Protein AF-A0A7S2D7L6-F1 (afdb_monomer)

Structure (mmCIF, N/CA/C/O backbone):
data_AF-A0A7S2D7L6-F1
#
_entry.id   AF-A0A7S2D7L6-F1
#
loop_
_atom_site.group_PDB
_atom_site.id
_atom_site.type_symbol
_atom_site.label_atom_id
_atom_site.label_alt_id
_atom_site.label_comp_id
_atom_site.label_asym_id
_atom_site.label_entity_id
_atom_site.label_seq_id
_atom_site.pdbx_PDB_ins_code
_atom_site.Cartn_x
_atom_site.Cartn_y
_atom_site.Cartn_z
_atom_site.occupancy
_atom_site.B_iso_or_equiv
_atom_site.auth_seq_id
_atom_site.auth_comp_id
_atom_site.auth_asym_id
_atom_site.auth_atom_id
_atom_site.pdbx_PDB_model_num
ATOM 1 N N . GLY A 1 1 ? -12.351 -27.440 -11.356 1.00 53.41 1 GLY A N 1
ATOM 2 C CA . GLY A 1 1 ? -12.202 -26.495 -10.236 1.00 53.41 1 GLY A CA 1
ATOM 3 C C . GLY A 1 1 ? -12.318 -25.099 -10.792 1.00 53.41 1 GLY A C 1
ATOM 4 O O . GLY A 1 1 ? -12.077 -24.933 -11.981 1.00 53.41 1 GLY A O 1
ATOM 5 N N . TYR A 1 2 ? -12.726 -24.126 -9.986 1.00 51.78 2 TYR A N 1
ATOM 6 C CA . TYR A 1 2 ? -12.509 -22.731 -10.366 1.00 51.78 2 TYR A CA 1
ATOM 7 C C . TYR A 1 2 ? -10.999 -22.468 -10.297 1.00 51.78 2 TYR A C 1
ATOM 9 O O . TYR A 1 2 ? -10.379 -22.980 -9.360 1.00 51.78 2 TYR A O 1
ATOM 17 N N . PRO A 1 3 ? -10.401 -21.764 -11.272 1.00 60.94 3 PRO A N 1
ATOM 18 C CA . PRO A 1 3 ? -9.004 -21.365 -11.160 1.00 60.94 3 PRO A CA 1
ATOM 19 C C . PRO A 1 3 ? -8.840 -20.566 -9.865 1.00 60.94 3 PRO A C 1
ATOM 21 O O . PRO A 1 3 ? -9.670 -19.701 -9.567 1.00 60.94 3 PRO A O 1
ATOM 24 N N . MET A 1 4 ? -7.833 -20.901 -9.056 1.00 80.56 4 MET A N 1
ATOM 25 C CA . MET A 1 4 ? -7.522 -20.070 -7.901 1.00 80.56 4 MET A CA 1
ATOM 26 C C . MET A 1 4 ? -6.787 -18.827 -8.391 1.00 80.56 4 MET A C 1
ATOM 28 O O . MET A 1 4 ? -6.009 -18.880 -9.342 1.00 80.56 4 MET A O 1
ATOM 32 N N . VAL A 1 5 ? -7.075 -17.691 -7.761 1.00 84.69 5 VAL A N 1
ATOM 33 C CA . VAL A 1 5 ? -6.324 -16.461 -7.997 1.00 84.69 5 VAL A CA 1
ATOM 34 C C . VAL A 1 5 ? -5.182 -16.428 -6.993 1.00 84.69 5 VAL A C 1
ATOM 36 O O . VAL A 1 5 ? -5.413 -16.372 -5.784 1.00 84.69 5 VAL A O 1
ATOM 39 N N . LEU A 1 6 ? -3.959 -16.459 -7.501 1.00 88.69 6 LEU A N 1
ATOM 40 C CA . LEU A 1 6 ? -2.760 -16.127 -6.762 1.00 88.69 6 LEU A CA 1
ATOM 41 C C . LEU A 1 6 ? -2.613 -14.605 -6.735 1.00 88.69 6 LEU A C 1
ATOM 43 O O . LEU A 1 6 ? -2.501 -13.958 -7.776 1.00 88.69 6 LEU A O 1
ATOM 47 N N . LEU A 1 7 ? -2.615 -14.044 -5.532 1.00 91.00 7 LEU A N 1
ATOM 48 C CA . LEU A 1 7 ? -2.460 -12.616 -5.298 1.00 91.00 7 LEU A CA 1
ATOM 49 C C . LEU A 1 7 ? -1.112 -12.348 -4.632 1.00 91.00 7 LEU A C 1
ATOM 51 O O . LEU A 1 7 ? -0.832 -12.946 -3.600 1.00 91.00 7 LEU A O 1
ATOM 55 N N . ASP A 1 8 ? -0.336 -11.402 -5.148 1.00 93.00 8 ASP A N 1
ATOM 56 C CA . ASP A 1 8 ? 0.664 -10.690 -4.347 1.00 93.00 8 ASP A CA 1
ATOM 57 C C . ASP A 1 8 ? 0.200 -9.247 -4.137 1.00 93.00 8 ASP A C 1
ATOM 59 O O . ASP A 1 8 ? 0.175 -8.440 -5.059 1.00 93.00 8 ASP A O 1
ATOM 63 N N . ALA A 1 9 ? -0.233 -8.927 -2.923 1.00 92.94 9 ALA A N 1
ATOM 64 C CA . ALA A 1 9 ? -0.798 -7.636 -2.559 1.00 92.94 9 ALA A CA 1
ATOM 65 C C . ALA A 1 9 ? 0.268 -6.579 -2.235 1.00 92.94 9 ALA A C 1
ATOM 67 O O . ALA A 1 9 ? -0.094 -5.440 -1.923 1.00 92.94 9 ALA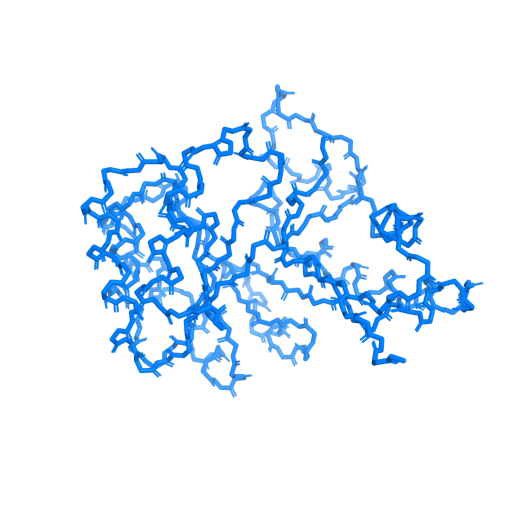 A O 1
ATOM 68 N N . HIS A 1 10 ? 1.553 -6.943 -2.242 1.00 93.44 10 HIS A N 1
ATOM 69 C CA . HIS A 1 10 ? 2.633 -6.020 -1.924 1.00 93.44 10 HIS A CA 1
ATOM 70 C C . HIS A 1 10 ? 3.964 -6.550 -2.451 1.00 93.44 10 HIS A C 1
ATOM 72 O O . HIS A 1 10 ? 4.585 -7.404 -1.824 1.00 93.44 10 HIS A O 1
ATOM 78 N N . PHE A 1 11 ? 4.455 -5.954 -3.533 1.00 92.81 11 PHE A N 1
ATOM 79 C CA . PHE A 1 11 ? 5.845 -6.085 -3.972 1.00 92.81 11 PHE A CA 1
ATOM 80 C C . PHE A 1 11 ? 6.358 -4.757 -4.542 1.00 92.81 11 PHE A C 1
ATOM 82 O O . PHE A 1 11 ? 5.589 -3.812 -4.741 1.00 92.81 11 PHE A O 1
ATOM 89 N N . HIS A 1 12 ? 7.661 -4.686 -4.799 1.00 92.81 12 HIS A N 1
ATOM 90 C CA . HIS A 1 12 ? 8.312 -3.537 -5.412 1.00 92.81 12 HIS A CA 1
ATOM 91 C C . HIS A 1 12 ? 9.127 -3.996 -6.620 1.00 92.81 12 HIS A C 1
ATOM 93 O O . HIS A 1 12 ? 10.032 -4.807 -6.459 1.00 92.81 12 HIS A O 1
ATOM 99 N N . CYS A 1 13 ? 8.864 -3.462 -7.814 1.00 93.06 13 CYS A N 1
ATOM 100 C CA . CYS A 1 13 ? 9.780 -3.611 -8.951 1.00 93.06 13 CYS A CA 1
ATOM 101 C C . CYS A 1 13 ? 10.384 -2.272 -9.369 1.00 93.06 13 CYS A C 1
ATOM 103 O O . CYS A 1 13 ? 9.764 -1.214 -9.228 1.00 93.06 13 CYS A O 1
ATOM 105 N N . PHE A 1 14 ? 11.620 -2.317 -9.855 1.00 92.88 14 PHE A N 1
ATOM 106 C CA . PHE A 1 14 ? 12.408 -1.157 -10.248 1.00 92.88 14 PHE A CA 1
ATOM 107 C C . PHE A 1 14 ? 13.611 -1.577 -11.107 1.00 92.88 14 PHE A C 1
ATOM 109 O O . PHE A 1 14 ? 14.168 -2.663 -10.951 1.00 92.88 14 PHE A O 1
ATOM 116 N N . SER A 1 15 ? 14.022 -0.694 -12.016 1.00 93.38 15 SER A N 1
ATOM 117 C CA . SER A 1 15 ? 15.180 -0.864 -12.890 1.00 93.38 15 SER A CA 1
ATOM 118 C C . SER A 1 15 ? 16.441 -0.276 -12.248 1.00 93.38 15 SER A C 1
ATOM 120 O O . SER A 1 15 ? 16.373 0.435 -11.244 1.00 93.38 15 SER A O 1
ATOM 122 N N . GLU A 1 16 ? 17.605 -0.506 -12.858 1.00 92.94 16 GLU A N 1
ATOM 123 C CA . GLU A 1 16 ? 18.843 0.180 -12.457 1.00 92.94 16 GLU A CA 1
ATOM 124 C C . GLU A 1 16 ? 18.728 1.706 -12.593 1.00 92.94 16 GLU A C 1
ATOM 126 O O . GLU A 1 16 ? 19.269 2.439 -11.768 1.00 92.94 16 GLU A O 1
ATOM 131 N N . ALA A 1 17 ? 17.983 2.189 -13.594 1.00 93.06 17 ALA A N 1
ATOM 132 C CA . ALA A 1 17 ? 17.742 3.617 -13.786 1.00 93.06 17 ALA A CA 1
ATOM 133 C C . ALA A 1 17 ? 16.945 4.214 -12.616 1.00 93.06 17 ALA A C 1
ATOM 135 O O . ALA A 1 17 ? 17.320 5.263 -12.101 1.00 93.06 17 ALA A O 1
ATOM 136 N N . HIS A 1 18 ? 15.918 3.509 -12.128 1.00 93.81 18 HIS A N 1
ATOM 137 C CA . HIS A 1 18 ? 15.189 3.926 -10.925 1.00 93.81 18 HIS A CA 1
ATOM 138 C C . HIS A 1 18 ? 16.108 3.986 -9.702 1.00 93.81 18 HIS A C 1
ATOM 140 O O . HIS A 1 18 ? 16.077 4.955 -8.947 1.00 93.81 18 HIS A O 1
ATOM 146 N N . LEU A 1 19 ? 16.955 2.970 -9.514 1.00 91.38 19 LEU A N 1
ATOM 147 C CA . LEU A 1 19 ? 17.877 2.912 -8.378 1.00 91.38 19 LEU A CA 1
ATOM 148 C C . LEU A 1 19 ? 18.948 4.007 -8.413 1.00 91.38 19 LEU A C 1
ATOM 150 O O . LEU A 1 19 ? 19.377 4.461 -7.355 1.00 91.38 19 LEU A O 1
ATOM 154 N N . ALA A 1 20 ? 19.354 4.465 -9.599 1.00 90.94 20 ALA A N 1
ATOM 155 C CA . ALA A 1 20 ? 20.300 5.569 -9.744 1.00 90.94 20 ALA A CA 1
ATOM 156 C C . ALA A 1 20 ? 19.753 6.905 -9.203 1.00 90.94 20 ALA A C 1
ATOM 158 O O . ALA A 1 20 ? 20.532 7.769 -8.803 1.00 90.94 20 ALA A O 1
ATOM 159 N N . GLU A 1 21 ? 18.429 7.063 -9.166 1.00 90.12 21 GLU A N 1
ATOM 160 C CA . GLU A 1 21 ?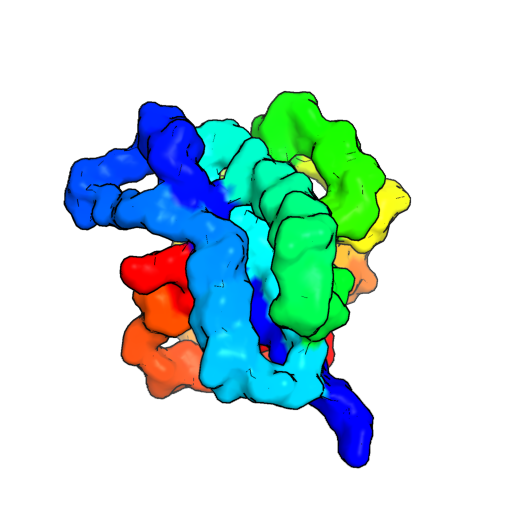 17.740 8.240 -8.620 1.00 90.12 21 GLU A CA 1
ATOM 161 C C . GLU A 1 21 ? 17.299 8.050 -7.158 1.00 90.12 21 GLU A C 1
ATOM 163 O O . GLU A 1 21 ? 16.803 8.980 -6.517 1.00 90.12 21 GLU A O 1
ATOM 168 N N . ALA A 1 22 ? 17.464 6.842 -6.618 1.00 89.19 22 ALA A N 1
ATOM 169 C CA . ALA A 1 22 ? 16.986 6.484 -5.296 1.00 89.19 22 ALA A CA 1
ATOM 170 C C . ALA A 1 22 ? 17.858 7.081 -4.184 1.00 89.19 22 ALA A C 1
ATOM 172 O O . ALA A 1 22 ? 19.087 7.101 -4.253 1.00 89.19 22 ALA A O 1
ATOM 173 N N . THR A 1 23 ? 17.220 7.484 -3.087 1.00 86.62 23 THR A N 1
ATOM 174 C CA . THR A 1 23 ? 17.923 7.844 -1.850 1.00 86.62 23 THR A CA 1
ATOM 175 C C . THR A 1 23 ? 17.964 6.631 -0.924 1.00 86.62 23 THR A C 1
ATOM 177 O O . THR A 1 23 ? 17.191 6.531 0.027 1.00 86.62 23 THR A O 1
ATOM 180 N N . ILE A 1 24 ? 18.849 5.680 -1.232 1.00 82.25 24 ILE A N 1
ATOM 181 C CA . ILE A 1 24 ? 19.030 4.441 -0.460 1.00 82.25 24 ILE A CA 1
ATOM 182 C C . ILE A 1 24 ? 20.375 4.507 0.279 1.00 82.25 24 ILE A C 1
ATOM 184 O O . ILE A 1 24 ? 21.402 4.767 -0.360 1.00 82.25 24 ILE A O 1
ATOM 188 N N . PRO A 1 25 ? 20.414 4.290 1.609 1.00 80.00 25 PRO A N 1
ATOM 189 C CA . PRO A 1 25 ? 21.669 4.146 2.339 1.00 80.00 25 PRO A CA 1
ATOM 190 C C . PRO A 1 25 ? 22.553 3.065 1.713 1.00 80.00 25 PRO A C 1
ATOM 192 O O . PRO A 1 25 ? 22.065 2.047 1.237 1.00 80.00 25 PRO A O 1
ATOM 195 N N . ARG A 1 26 ? 23.875 3.261 1.721 1.00 73.56 26 ARG A N 1
ATOM 196 C CA . ARG A 1 26 ? 24.814 2.334 1.065 1.00 73.56 26 ARG A CA 1
ATOM 197 C C . ARG A 1 26 ? 24.668 0.885 1.550 1.00 73.56 26 ARG A C 1
ATOM 199 O O . ARG A 1 26 ? 24.817 -0.029 0.747 1.00 73.56 26 ARG A O 1
ATOM 206 N N . ASP A 1 27 ? 24.372 0.705 2.832 1.00 75.25 27 ASP A N 1
ATOM 207 C CA . ASP A 1 27 ? 24.228 -0.612 3.462 1.00 75.25 27 ASP A CA 1
ATOM 208 C C . ASP A 1 27 ? 22.874 -1.280 3.158 1.00 75.25 27 ASP A C 1
ATOM 210 O O . ASP A 1 27 ? 22.722 -2.476 3.388 1.00 75.25 27 ASP A O 1
ATOM 214 N N . ASP A 1 28 ? 21.931 -0.532 2.576 1.00 74.62 28 ASP A N 1
ATOM 215 C CA . ASP A 1 28 ? 20.586 -0.983 2.210 1.00 74.62 28 ASP A CA 1
ATOM 216 C C . ASP A 1 28 ? 20.417 -1.126 0.685 1.00 74.62 28 ASP A C 1
ATOM 218 O O . ASP A 1 28 ? 19.296 -1.245 0.196 1.00 74.62 28 ASP A O 1
ATOM 222 N N . GLN A 1 29 ? 21.504 -1.068 -0.097 1.00 78.69 29 GLN A N 1
ATOM 223 C CA . GLN A 1 29 ? 21.428 -1.217 -1.552 1.00 78.69 29 GLN A CA 1
ATOM 224 C C . GLN A 1 29 ? 21.014 -2.638 -1.945 1.00 78.69 29 GLN A C 1
ATOM 226 O O . GLN A 1 29 ? 21.596 -3.622 -1.494 1.00 78.69 29 GLN A O 1
ATOM 231 N N . PHE A 1 30 ? 20.051 -2.730 -2.855 1.00 81.75 30 PHE A N 1
ATOM 232 C CA . PHE A 1 30 ? 19.556 -3.974 -3.440 1.00 81.75 30 PHE A CA 1
ATOM 233 C C . PHE A 1 30 ? 19.638 -3.905 -4.972 1.00 81.75 30 PHE A C 1
ATOM 235 O O . PHE A 1 30 ? 19.595 -2.806 -5.536 1.00 81.75 30 PHE A O 1
ATOM 242 N N . PRO A 1 31 ? 19.804 -5.051 -5.660 1.00 89.00 31 PRO A N 1
ATOM 243 C CA . PRO A 1 31 ? 19.853 -5.084 -7.117 1.00 89.00 31 PRO A CA 1
ATOM 244 C C . PRO A 1 31 ? 18.496 -4.712 -7.716 1.00 89.00 31 PRO A C 1
ATOM 246 O O . PRO A 1 31 ? 17.464 -4.840 -7.057 1.00 89.00 31 PRO A O 1
ATOM 249 N N . ALA A 1 32 ? 18.499 -4.280 -8.979 1.00 92.00 32 ALA A N 1
ATOM 250 C CA . ALA A 1 32 ? 17.268 -4.081 -9.736 1.00 92.00 32 ALA A CA 1
ATOM 251 C C . ALA A 1 32 ? 16.419 -5.362 -9.750 1.00 92.00 32 ALA A C 1
ATOM 253 O O . ALA A 1 32 ? 16.957 -6.467 -9.774 1.00 92.00 32 ALA A O 1
ATOM 254 N N . TYR A 1 33 ? 15.099 -5.193 -9.763 1.00 94.06 33 TYR A N 1
ATOM 255 C CA . TYR A 1 33 ? 14.140 -6.290 -9.733 1.00 94.06 33 TYR A CA 1
ATOM 256 C C . TYR A 1 33 ? 12.973 -5.964 -10.656 1.00 94.06 33 TYR A C 1
ATOM 258 O O . TYR A 1 33 ? 12.217 -5.025 -10.406 1.00 94.06 33 TYR A O 1
ATOM 266 N N . SER A 1 34 ? 12.858 -6.702 -11.757 1.00 93.56 34 SER A N 1
ATOM 267 C CA . SER A 1 34 ? 11.865 -6.431 -12.810 1.00 93.56 34 SER A CA 1
ATOM 268 C C . SER A 1 34 ? 10.510 -7.071 -12.516 1.00 93.56 34 SER A C 1
ATOM 270 O O . SER A 1 34 ? 10.425 -8.050 -11.766 1.00 93.56 34 SER A O 1
ATOM 272 N N . LEU A 1 35 ? 9.442 -6.575 -13.155 1.00 94.69 35 LEU A N 1
ATOM 273 C CA . LEU A 1 35 ? 8.151 -7.259 -13.093 1.00 94.69 35 LEU A CA 1
ATOM 274 C C . LEU A 1 35 ? 8.272 -8.666 -13.685 1.00 94.69 35 LEU A C 1
ATOM 276 O O . LEU A 1 35 ? 7.731 -9.618 -13.123 1.00 94.69 35 LEU A O 1
ATOM 280 N N . ARG A 1 36 ? 8.999 -8.816 -14.797 1.00 94.56 36 ARG A N 1
ATOM 281 C CA . ARG A 1 36 ? 9.245 -10.120 -15.413 1.00 94.56 36 ARG A CA 1
ATOM 282 C C . ARG A 1 36 ? 9.829 -11.122 -14.424 1.00 94.56 36 ARG A C 1
ATOM 284 O O . ARG A 1 36 ? 9.343 -12.246 -14.351 1.00 94.56 36 ARG A O 1
ATOM 291 N N . GLU A 1 37 ? 10.871 -10.729 -13.698 1.00 94.50 37 GLU A N 1
ATOM 292 C CA . GLU A 1 37 ? 11.538 -11.593 -12.723 1.00 94.50 37 GLU A CA 1
ATOM 293 C C . GLU A 1 37 ? 10.574 -12.040 -11.620 1.00 94.50 37 GLU A C 1
ATOM 295 O O . GLU A 1 37 ? 10.511 -13.227 -11.293 1.00 94.50 37 GLU A O 1
ATOM 300 N N . HIS A 1 38 ? 9.757 -11.113 -11.119 1.00 93.75 38 HIS A N 1
ATOM 301 C CA . HIS A 1 38 ? 8.728 -11.412 -10.132 1.00 93.75 38 HIS A CA 1
ATOM 302 C C . HIS A 1 38 ? 7.677 -12.402 -10.654 1.00 93.75 38 HIS A C 1
ATOM 304 O O . HIS A 1 38 ? 7.433 -13.449 -10.047 1.00 93.75 38 HIS A O 1
ATOM 310 N N . LEU A 1 39 ? 7.090 -12.109 -11.817 1.00 93.81 39 LEU A N 1
ATOM 311 C CA . LEU A 1 39 ? 6.062 -12.945 -12.435 1.00 93.81 39 LEU A CA 1
ATOM 312 C C . LEU A 1 39 ? 6.600 -14.325 -12.817 1.00 93.81 39 LEU A C 1
ATOM 314 O O . LEU A 1 39 ? 5.888 -15.314 -12.673 1.00 93.81 39 LEU A O 1
ATOM 318 N N . ASP A 1 40 ? 7.847 -14.413 -13.277 1.00 92.88 40 ASP A N 1
ATOM 319 C CA . ASP A 1 40 ? 8.491 -15.683 -13.603 1.00 92.88 40 ASP A CA 1
ATOM 320 C C . ASP A 1 40 ? 8.624 -16.577 -12.367 1.00 92.88 40 ASP A C 1
ATOM 322 O O . ASP A 1 40 ? 8.338 -17.772 -12.456 1.00 92.88 40 ASP A O 1
ATOM 326 N N . GLY A 1 41 ? 8.980 -16.000 -11.215 1.00 90.75 41 GLY A N 1
ATOM 327 C CA . GLY A 1 41 ? 8.995 -16.710 -9.937 1.00 90.75 41 GLY A CA 1
ATOM 328 C C . GLY A 1 41 ? 7.608 -17.206 -9.522 1.00 90.75 41 GLY A C 1
ATOM 329 O O . GLY A 1 41 ? 7.454 -18.373 -9.162 1.00 90.75 41 GLY A O 1
ATOM 330 N N . MET A 1 42 ? 6.581 -16.356 -9.624 1.00 89.81 42 MET A N 1
ATOM 331 C CA . MET A 1 42 ? 5.205 -16.733 -9.272 1.00 89.81 42 MET A CA 1
ATOM 332 C C . MET A 1 42 ? 4.641 -17.818 -10.196 1.00 89.81 42 MET A C 1
ATOM 334 O O . MET A 1 42 ? 4.072 -18.800 -9.724 1.00 89.81 42 MET A O 1
ATOM 338 N N . LEU A 1 43 ? 4.820 -17.669 -11.509 1.00 89.75 43 LEU A N 1
ATOM 339 C CA . LEU A 1 43 ? 4.312 -18.613 -12.505 1.00 89.75 43 LEU A CA 1
ATOM 340 C C . LEU A 1 43 ? 5.004 -19.978 -12.425 1.00 89.75 43 LEU A C 1
ATOM 342 O O . LEU A 1 43 ? 4.371 -20.974 -12.746 1.00 89.75 43 LEU A O 1
ATOM 346 N N . ALA A 1 44 ? 6.268 -20.034 -11.995 1.00 89.12 44 ALA A N 1
ATOM 347 C CA . ALA A 1 44 ? 6.993 -21.292 -11.810 1.00 89.12 44 ALA A CA 1
ATOM 348 C C . ALA A 1 44 ? 6.558 -22.073 -10.557 1.00 89.12 44 ALA A C 1
ATOM 350 O O . ALA A 1 44 ? 6.759 -23.283 -10.486 1.00 89.12 44 ALA A O 1
ATOM 351 N N . LEU A 1 45 ? 6.004 -21.390 -9.551 1.00 84.62 45 LEU A N 1
ATOM 352 C CA . LEU A 1 45 ? 5.528 -22.014 -8.311 1.00 84.62 45 LEU A CA 1
ATOM 353 C C . LEU A 1 45 ? 4.060 -22.454 -8.393 1.00 84.62 45 LEU A C 1
ATOM 355 O O . LEU A 1 45 ? 3.614 -23.267 -7.585 1.00 84.62 45 LEU A O 1
ATOM 359 N N . HIS A 1 46 ? 3.317 -21.923 -9.363 1.00 79.25 46 HIS A N 1
ATOM 360 C CA . HIS A 1 46 ? 1.883 -22.121 -9.509 1.00 79.25 46 HIS A CA 1
ATOM 361 C C . HIS A 1 46 ? 1.568 -22.321 -10.990 1.00 79.25 46 HIS A C 1
ATOM 363 O O . HIS A 1 46 ? 1.529 -21.346 -11.730 1.00 79.25 46 HIS A O 1
ATOM 369 N N . ASP A 1 47 ? 1.342 -23.553 -11.447 1.00 76.62 47 ASP A N 1
ATOM 370 C CA . ASP A 1 47 ? 1.210 -23.858 -12.885 1.00 76.62 47 ASP A CA 1
ATOM 371 C C . ASP A 1 47 ? -0.196 -23.602 -13.468 1.00 76.62 47 ASP A C 1
ATOM 373 O O . ASP A 1 47 ? -0.321 -23.378 -14.674 1.00 76.62 47 ASP A O 1
ATOM 377 N N . ASP A 1 48 ? -1.238 -23.540 -12.629 1.00 78.25 48 ASP A N 1
ATOM 378 C CA . ASP A 1 48 ? -2.644 -23.465 -13.076 1.00 78.25 48 ASP A CA 1
ATOM 379 C C . ASP A 1 48 ? -3.409 -22.208 -12.607 1.00 78.25 48 ASP A C 1
ATOM 381 O O . ASP A 1 48 ? -4.528 -21.954 -13.058 1.00 78.25 48 ASP A O 1
ATOM 385 N N . ASP A 1 49 ? -2.820 -21.399 -11.724 1.00 82.62 49 ASP A N 1
ATOM 386 C CA . ASP A 1 49 ? -3.510 -20.274 -11.078 1.00 82.62 49 ASP A CA 1
ATOM 387 C C . ASP A 1 49 ? -3.522 -18.997 -11.940 1.00 82.62 49 ASP A C 1
ATOM 389 O O . ASP A 1 49 ? -2.639 -18.754 -12.768 1.00 82.62 49 ASP A O 1
ATOM 393 N N . GLU A 1 50 ? -4.520 -18.142 -11.754 1.00 88.06 50 GLU A N 1
ATOM 394 C CA . GLU A 1 50 ? -4.498 -16.786 -12.311 1.00 88.06 50 GLU A CA 1
ATOM 395 C C . GLU A 1 50 ? -3.686 -15.873 -11.398 1.00 88.06 50 GLU A C 1
ATOM 397 O O . GLU A 1 50 ? -3.819 -15.953 -10.184 1.00 88.06 50 GLU A O 1
ATOM 402 N N . VAL A 1 51 ? -2.861 -14.992 -11.957 1.00 90.25 51 VAL A N 1
ATOM 403 C CA . VAL A 1 51 ? -1.957 -14.142 -11.173 1.00 90.25 51 VAL A CA 1
ATOM 404 C C . VAL A 1 51 ? -2.444 -12.698 -11.180 1.00 90.25 51 VAL A C 1
ATOM 406 O O . VAL A 1 51 ? -2.683 -12.114 -12.241 1.00 90.25 51 VAL A O 1
ATOM 409 N N . VAL A 1 52 ? -2.559 -12.115 -9.990 1.00 90.44 52 VAL A N 1
ATOM 410 C CA . VAL A 1 52 ? -2.766 -10.682 -9.767 1.00 90.44 52 VAL A CA 1
ATOM 411 C C . VAL A 1 52 ? -1.667 -10.193 -8.841 1.00 90.44 52 VAL A C 1
ATOM 413 O O . VAL A 1 52 ? -1.410 -10.805 -7.808 1.00 90.44 52 VAL A O 1
ATOM 416 N N . VAL A 1 53 ? -1.029 -9.084 -9.191 1.00 92.31 53 VAL A N 1
ATOM 417 C CA . VAL A 1 53 ? 0.026 -8.501 -8.357 1.00 92.31 53 VAL A CA 1
ATOM 418 C C . VAL A 1 53 ? -0.206 -7.011 -8.149 1.00 92.31 53 VAL A C 1
ATOM 420 O O . VAL A 1 53 ? -0.788 -6.341 -9.002 1.00 92.31 53 VAL A O 1
ATOM 423 N N . VAL A 1 54 ? 0.241 -6.490 -7.010 1.00 92.12 54 VAL A N 1
ATOM 424 C CA . VAL A 1 54 ? 0.140 -5.079 -6.633 1.00 92.12 54 VAL A CA 1
ATOM 425 C C . VAL A 1 54 ? 1.545 -4.531 -6.412 1.00 92.12 54 VAL A C 1
ATOM 427 O O . VAL A 1 54 ? 2.173 -4.798 -5.387 1.00 92.12 54 VAL A O 1
ATOM 430 N N . ASN A 1 55 ? 2.031 -3.772 -7.392 1.00 90.94 55 ASN A N 1
ATOM 431 C CA . ASN A 1 55 ? 3.305 -3.077 -7.312 1.00 90.94 55 ASN A CA 1
ATOM 432 C C . ASN A 1 55 ? 3.122 -1.772 -6.545 1.00 90.94 55 ASN A C 1
ATOM 434 O O . ASN A 1 55 ? 2.230 -0.973 -6.831 1.00 90.94 55 ASN A O 1
ATOM 438 N N . ILE A 1 56 ? 3.977 -1.540 -5.568 1.00 87.19 56 ILE A N 1
ATOM 439 C CA . ILE A 1 56 ? 3.817 -0.436 -4.634 1.00 87.19 56 ILE A CA 1
ATOM 440 C C . ILE A 1 56 ? 4.969 0.535 -4.819 1.00 87.19 56 ILE A C 1
ATOM 442 O O . ILE A 1 56 ? 6.123 0.126 -4.974 1.00 87.19 56 ILE A O 1
ATOM 446 N N . ALA A 1 57 ? 4.678 1.835 -4.759 1.00 85.88 57 ALA A N 1
ATOM 447 C CA . ALA A 1 57 ? 5.717 2.855 -4.739 1.00 85.88 57 ALA A CA 1
ATOM 448 C C . ALA A 1 57 ? 6.748 2.545 -3.639 1.00 85.88 57 ALA A C 1
ATOM 450 O O . ALA A 1 57 ? 6.400 2.276 -2.482 1.00 85.88 57 ALA A O 1
ATOM 451 N N . LEU A 1 58 ? 8.028 2.568 -4.004 1.00 87.94 58 LEU A N 1
ATOM 452 C CA . LEU A 1 58 ? 9.131 2.353 -3.075 1.00 87.94 58 LEU A CA 1
ATOM 453 C C . LEU A 1 58 ? 9.480 3.688 -2.408 1.00 87.94 58 LEU A C 1
ATOM 455 O O . LEU A 1 58 ? 9.735 4.678 -3.086 1.00 87.94 58 LEU A O 1
ATOM 459 N N . SER A 1 59 ? 9.523 3.712 -1.074 1.00 87.06 59 SER A N 1
ATOM 460 C CA . SER A 1 59 ? 9.748 4.938 -0.288 1.00 87.06 59 SER A CA 1
ATOM 461 C C . SER A 1 59 ? 11.033 5.683 -0.660 1.00 87.06 59 SER A C 1
ATOM 463 O O . SER A 1 59 ? 11.074 6.910 -0.567 1.00 87.06 59 SER A O 1
ATOM 465 N N . ALA A 1 60 ? 12.059 4.939 -1.078 1.00 88.00 60 ALA A N 1
ATOM 466 C CA . ALA A 1 60 ? 13.369 5.459 -1.444 1.00 88.00 60 ALA A CA 1
ATOM 467 C C . ALA A 1 60 ? 13.427 6.087 -2.847 1.00 88.00 60 ALA A C 1
ATOM 469 O O . ALA A 1 60 ? 14.405 6.768 -3.157 1.00 88.00 60 ALA A O 1
ATOM 470 N N . LEU A 1 61 ? 12.412 5.864 -3.688 1.00 90.69 61 LEU A N 1
ATOM 471 C CA . LEU A 1 61 ? 12.335 6.459 -5.020 1.00 90.69 61 LEU A CA 1
ATOM 472 C C . LEU A 1 61 ? 11.656 7.833 -4.963 1.00 90.69 61 LEU A C 1
ATOM 474 O O . LEU A 1 61 ? 10.695 8.013 -4.204 1.00 90.69 61 LEU A O 1
ATOM 478 N N . PRO A 1 62 ? 12.127 8.802 -5.769 1.00 90.38 62 PRO A N 1
ATOM 479 C CA . PRO A 1 62 ? 11.574 10.153 -5.778 1.00 90.38 62 PRO A CA 1
ATOM 480 C C . PRO A 1 62 ? 10.200 10.239 -6.457 1.00 90.38 62 PRO A C 1
ATOM 482 O O . PRO A 1 62 ? 9.469 11.196 -6.217 1.00 90.38 62 PRO A O 1
ATOM 485 N N . THR A 1 63 ? 9.852 9.263 -7.302 1.00 93.25 63 THR A N 1
ATOM 486 C CA . THR A 1 63 ? 8.602 9.220 -8.073 1.00 93.25 63 THR A CA 1
ATOM 487 C C . THR A 1 63 ? 8.037 7.797 -8.147 1.00 93.25 63 THR A C 1
ATOM 489 O O . THR A 1 63 ? 8.695 6.833 -7.752 1.00 93.25 63 THR A O 1
ATOM 492 N N . SER A 1 64 ? 6.831 7.664 -8.702 1.00 95.62 64 SER A N 1
ATOM 493 C CA . SER A 1 64 ? 6.122 6.402 -8.929 1.00 95.62 64 SER A CA 1
ATOM 494 C C . SER A 1 64 ? 6.364 5.843 -10.324 1.00 95.62 64 SER A C 1
ATOM 496 O O . SER A 1 64 ? 5.601 4.991 -10.783 1.00 95.62 64 SER A O 1
ATOM 498 N N . GLN A 1 65 ? 7.397 6.319 -11.026 1.00 94.81 65 GLN A N 1
ATOM 499 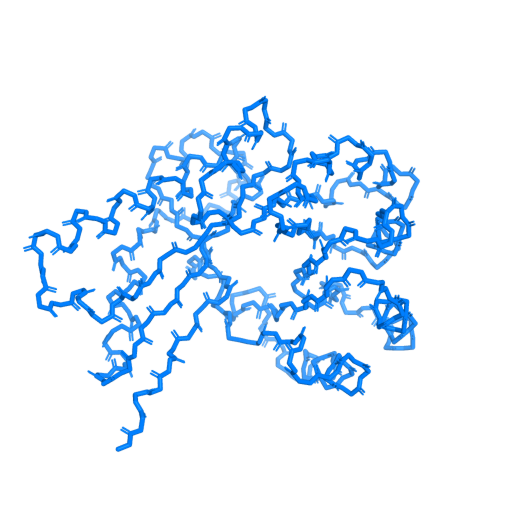C CA . GLN A 1 65 ? 7.684 5.869 -12.386 1.00 94.81 65 GLN A CA 1
ATOM 500 C C . GLN A 1 65 ? 7.908 4.354 -12.434 1.00 94.81 65 GLN A C 1
ATOM 502 O O . GLN A 1 65 ? 7.399 3.689 -13.325 1.00 94.81 65 GLN A O 1
ATOM 507 N N . ASN A 1 66 ? 8.516 3.779 -11.394 1.00 93.06 66 ASN A N 1
ATOM 508 C CA . ASN A 1 66 ? 8.688 2.334 -11.263 1.00 93.06 66 ASN A CA 1
ATOM 509 C C . ASN A 1 66 ? 7.363 1.546 -11.249 1.00 93.06 66 ASN A C 1
ATOM 511 O O . ASN A 1 66 ? 7.327 0.388 -11.663 1.00 93.06 66 ASN A O 1
ATOM 515 N N . VAL A 1 67 ? 6.279 2.165 -10.775 1.00 95.44 67 VAL A N 1
ATOM 516 C CA . VAL A 1 67 ? 4.936 1.582 -10.795 1.00 95.44 67 VAL A CA 1
ATOM 517 C C . VAL A 1 67 ? 4.335 1.685 -12.187 1.00 95.44 67 VAL A C 1
ATOM 519 O O . VAL A 1 67 ? 3.815 0.694 -12.691 1.00 95.44 67 VAL A O 1
ATOM 522 N N . LEU A 1 68 ? 4.445 2.845 -12.831 1.00 95.00 68 LEU A N 1
ATOM 523 C CA . LEU A 1 68 ? 3.919 3.062 -14.180 1.00 95.00 68 LEU A CA 1
ATOM 524 C C . LEU A 1 68 ? 4.624 2.181 -15.217 1.00 95.00 68 LEU A C 1
ATOM 526 O O . LEU A 1 68 ? 3.948 1.489 -15.976 1.00 95.00 68 LEU A O 1
ATOM 530 N N . ASP A 1 69 ? 5.952 2.115 -15.162 1.00 94.75 69 ASP A N 1
ATOM 531 C CA . ASP A 1 69 ? 6.774 1.278 -16.036 1.00 94.75 69 ASP A CA 1
ATOM 532 C C . ASP A 1 69 ? 6.399 -0.200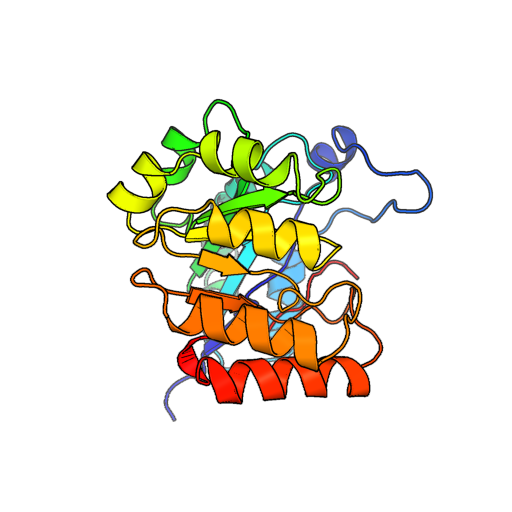 -15.914 1.00 94.75 69 ASP A C 1
ATOM 534 O O . ASP A 1 69 ? 6.402 -0.921 -16.905 1.00 94.75 69 ASP A O 1
ATOM 538 N N . SER A 1 70 ? 5.997 -0.664 -14.725 1.00 93.38 70 SER A N 1
ATOM 539 C CA . SER A 1 70 ? 5.554 -2.053 -14.549 1.00 93.38 70 SER A CA 1
ATOM 540 C C . SER A 1 70 ? 4.247 -2.368 -15.289 1.00 93.38 70 SER A C 1
ATOM 542 O O . SER A 1 70 ? 4.042 -3.491 -15.749 1.00 93.38 70 SER A O 1
ATOM 544 N N . LEU A 1 71 ? 3.360 -1.381 -15.458 1.00 93.19 71 LEU A N 1
ATOM 545 C CA . LEU A 1 71 ? 2.123 -1.555 -16.227 1.00 93.19 71 LEU A CA 1
ATOM 546 C C . LEU A 1 71 ? 2.426 -1.677 -17.727 1.00 93.19 71 LEU A C 1
ATOM 548 O O . LEU A 1 71 ? 1.808 -2.480 -18.435 1.00 93.19 71 LEU A O 1
ATOM 552 N N . GLU A 1 72 ? 3.393 -0.894 -18.203 1.00 92.69 72 GLU A N 1
ATOM 553 C CA . GLU A 1 72 ? 3.891 -0.955 -19.578 1.00 92.69 72 GLU A CA 1
ATOM 554 C C . GLU A 1 72 ? 4.638 -2.274 -19.826 1.00 92.69 72 GLU A C 1
ATOM 556 O O . GLU A 1 72 ? 4.324 -2.980 -20.786 1.00 92.69 72 GLU A O 1
ATOM 561 N N . GLU A 1 73 ? 5.514 -2.682 -18.901 1.00 94.00 73 GLU A N 1
ATOM 562 C CA . GLU A 1 73 ? 6.261 -3.943 -18.963 1.00 94.00 73 GLU A CA 1
ATOM 563 C C . GLU A 1 73 ? 5.316 -5.149 -19.075 1.00 94.00 73 GLU A C 1
ATOM 565 O O . GLU A 1 73 ? 5.543 -6.032 -19.903 1.00 94.00 73 GLU A O 1
ATOM 570 N N . LEU A 1 74 ? 4.205 -5.189 -18.322 1.00 92.75 74 LEU A N 1
ATOM 571 C CA . LEU A 1 74 ? 3.214 -6.265 -18.468 1.00 92.75 74 LEU A CA 1
ATOM 572 C C . LEU A 1 74 ? 2.673 -6.347 -19.901 1.00 92.75 74 LEU A C 1
ATOM 574 O O . LEU A 1 74 ? 2.540 -7.444 -20.452 1.00 92.75 74 LEU A O 1
ATOM 578 N N . SER A 1 75 ? 2.357 -5.197 -20.495 1.00 90.69 75 SER A N 1
ATOM 579 C CA . SER A 1 75 ? 1.812 -5.125 -21.853 1.00 90.69 75 SER A CA 1
ATOM 580 C C . SER A 1 75 ? 2.818 -5.678 -22.866 1.00 90.69 75 SER A C 1
ATOM 582 O O . SER A 1 75 ? 2.458 -6.481 -23.729 1.00 90.69 75 SER A O 1
ATOM 584 N N . GLU A 1 76 ? 4.096 -5.328 -22.721 1.00 93.06 76 GLU A N 1
ATOM 585 C CA . GLU A 1 76 ? 5.178 -5.856 -23.555 1.00 93.06 76 GLU A CA 1
ATOM 586 C C . GLU A 1 76 ? 5.369 -7.366 -23.375 1.00 93.06 76 GLU A C 1
ATOM 588 O O . GLU A 1 76 ? 5.465 -8.107 -24.358 1.00 93.06 76 GLU A O 1
ATOM 593 N N . LEU A 1 77 ? 5.367 -7.852 -22.131 1.00 92.88 77 LEU A N 1
ATOM 594 C CA . LEU A 1 77 ? 5.495 -9.275 -21.820 1.00 92.88 77 LEU A CA 1
ATOM 595 C C . LEU A 1 77 ? 4.353 -10.094 -22.432 1.00 92.88 77 LEU A C 1
ATOM 597 O O . LEU A 1 77 ? 4.589 -11.172 -22.986 1.00 92.88 77 LEU A O 1
ATOM 601 N N . GLN A 1 78 ? 3.123 -9.582 -22.379 1.00 91.00 78 GLN A N 1
ATOM 602 C CA . GLN A 1 78 ? 1.960 -10.225 -22.987 1.00 91.00 78 GLN A CA 1
ATOM 603 C C . GLN A 1 78 ? 2.036 -10.234 -24.520 1.00 91.00 78 GLN A C 1
ATOM 605 O O . GLN A 1 78 ? 1.658 -11.232 -25.133 1.00 91.00 78 GLN A O 1
ATOM 610 N N . VAL A 1 79 ? 2.574 -9.184 -25.148 1.00 92.00 79 VAL A N 1
ATOM 611 C CA . VAL A 1 79 ? 2.796 -9.149 -26.604 1.00 92.00 79 VAL A CA 1
ATOM 612 C C . VAL A 1 79 ? 3.884 -10.139 -27.030 1.00 92.00 79 VAL A C 1
ATOM 614 O O . VAL A 1 79 ? 3.692 -10.892 -27.983 1.00 92.00 79 VAL A O 1
ATOM 617 N N . LEU A 1 80 ? 5.020 -10.156 -26.330 1.00 92.06 80 LEU A N 1
ATOM 618 C CA . LEU A 1 80 ? 6.198 -10.935 -26.723 1.00 92.06 80 LEU A CA 1
ATOM 619 C C . LEU A 1 80 ? 6.082 -12.421 -26.378 1.00 92.06 80 LEU A C 1
ATOM 621 O O . LEU A 1 80 ? 6.541 -13.271 -27.141 1.00 92.06 80 LEU A O 1
ATOM 625 N N . TYR A 1 81 ? 5.486 -12.742 -25.230 1.00 89.25 81 TYR A N 1
ATOM 626 C CA . TYR A 1 81 ? 5.484 -14.099 -24.683 1.00 89.25 81 TYR A CA 1
ATOM 627 C C . TYR A 1 81 ? 4.082 -14.661 -24.438 1.00 89.25 81 TYR A C 1
ATOM 629 O O . TYR A 1 81 ? 3.981 -15.772 -23.917 1.00 89.25 81 TYR A O 1
ATOM 637 N N . GLY A 1 82 ? 3.024 -13.937 -24.833 1.00 80.31 82 GLY A N 1
ATOM 638 C CA . GLY A 1 82 ? 1.630 -14.380 -24.972 1.00 80.31 82 GLY A CA 1
ATOM 639 C C . GLY A 1 82 ? 1.219 -15.517 -24.045 1.00 80.31 82 GLY A C 1
ATOM 640 O O . GLY A 1 82 ? 0.815 -15.286 -22.909 1.00 80.31 82 GLY A O 1
ATOM 641 N N . ALA A 1 83 ? 1.362 -16.756 -24.526 1.00 80.69 83 ALA A N 1
ATOM 642 C CA . ALA A 1 83 ? 1.025 -17.979 -23.799 1.00 80.69 83 ALA A CA 1
ATOM 643 C C . ALA A 1 83 ? 1.506 -17.989 -22.335 1.00 80.69 83 ALA A C 1
ATOM 645 O O . ALA A 1 83 ? 0.737 -18.367 -21.457 1.00 80.69 83 ALA A O 1
ATOM 646 N N . ARG A 1 84 ? 2.726 -17.509 -22.057 1.00 84.56 84 ARG A N 1
ATOM 647 C CA . ARG A 1 84 ? 3.307 -17.490 -20.708 1.00 84.56 84 ARG A CA 1
ATOM 648 C C . ARG A 1 84 ? 2.600 -16.516 -19.762 1.00 84.56 84 ARG A C 1
ATOM 650 O O . ARG A 1 84 ? 2.281 -16.899 -18.644 1.00 84.56 84 ARG A O 1
ATOM 657 N N . TYR A 1 85 ? 2.332 -15.283 -20.201 1.00 90.12 85 TYR A N 1
ATOM 658 C CA . TYR A 1 85 ? 1.767 -14.229 -19.337 1.00 90.12 85 TYR A CA 1
ATOM 659 C C . TYR A 1 85 ? 0.257 -14.026 -19.503 1.00 90.12 85 TYR A C 1
ATOM 661 O O . TYR A 1 85 ? -0.319 -13.182 -18.826 1.00 90.12 85 TYR A O 1
ATOM 669 N N . THR A 1 86 ? -0.427 -14.826 -20.329 1.00 84.31 86 THR A N 1
ATOM 670 C CA . THR A 1 86 ? -1.905 -14.817 -20.419 1.00 84.31 86 THR A CA 1
ATOM 671 C C . THR A 1 86 ? -2.609 -15.140 -19.097 1.00 84.31 86 THR A C 1
ATOM 673 O O . THR A 1 86 ? -3.780 -14.799 -18.922 1.00 84.31 86 THR A O 1
ATOM 676 N N . ARG A 1 87 ? -1.900 -15.790 -18.165 1.00 86.25 87 ARG A N 1
ATOM 677 C CA . ARG A 1 87 ? -2.365 -16.088 -16.804 1.00 86.25 87 ARG A CA 1
ATOM 678 C C . ARG A 1 87 ? -2.244 -14.896 -15.853 1.00 86.25 87 ARG A C 1
ATOM 680 O O . ARG A 1 87 ? -2.902 -14.888 -14.818 1.00 86.25 87 ARG A O 1
ATOM 687 N N . VAL A 1 88 ? -1.450 -13.885 -16.202 1.00 88.38 88 VAL A N 1
ATOM 688 C CA . VAL A 1 88 ? -1.335 -12.645 -15.430 1.00 88.38 88 VAL A CA 1
ATOM 689 C C . VAL A 1 88 ? -2.501 -11.749 -15.811 1.00 88.38 88 VAL A C 1
ATOM 691 O O . VAL A 1 88 ? -2.551 -11.196 -16.910 1.00 88.38 88 VAL A O 1
ATOM 694 N N . ARG A 1 89 ? -3.483 -11.662 -14.916 1.00 85.12 89 ARG A N 1
ATOM 695 C CA . ARG A 1 89 ? -4.734 -10.940 -15.155 1.00 85.12 89 ARG A CA 1
ATOM 696 C C . ARG A 1 89 ? -4.559 -9.443 -15.001 1.00 85.12 89 ARG A C 1
ATOM 698 O O . ARG A 1 89 ? -5.178 -8.689 -15.746 1.00 85.12 89 ARG A O 1
ATOM 705 N N . CYS A 1 90 ? -3.751 -9.020 -14.033 1.00 85.25 90 CYS A N 1
ATOM 706 C CA . CYS A 1 90 ? -3.574 -7.608 -13.747 1.00 85.25 90 CYS A CA 1
ATOM 707 C C . CYS A 1 90 ? -2.302 -7.344 -12.937 1.00 85.25 90 CYS A C 1
ATOM 709 O O . CYS A 1 90 ? -1.984 -8.094 -12.012 1.00 85.25 90 CYS A O 1
ATOM 711 N N . VAL A 1 91 ? -1.633 -6.240 -13.264 1.00 87.62 91 VAL A N 1
ATOM 712 C CA . VAL A 1 91 ? -0.722 -5.539 -12.359 1.00 87.62 91 VAL A CA 1
ATOM 713 C C . VAL A 1 91 ? -1.456 -4.284 -11.911 1.00 87.62 91 VAL A C 1
ATOM 715 O O . VAL A 1 91 ? -1.917 -3.496 -12.738 1.00 87.62 91 VAL A O 1
ATOM 718 N N . LEU A 1 92 ? -1.601 -4.137 -10.602 1.00 93.62 92 LEU A N 1
ATOM 719 C CA . LEU A 1 92 ? -2.165 -2.959 -9.961 1.00 93.62 92 LEU A CA 1
ATOM 720 C C . LEU A 1 92 ? -1.041 -2.144 -9.327 1.00 93.62 92 LEU A C 1
ATOM 722 O O . LEU A 1 92 ? 0.016 -2.685 -9.009 1.00 93.62 92 LEU A O 1
ATOM 726 N N . GLY A 1 93 ? -1.279 -0.851 -9.133 1.00 93.06 93 GLY A N 1
ATOM 727 C CA . GLY A 1 93 ? -0.284 0.073 -8.603 1.00 93.06 93 GLY A CA 1
ATOM 728 C C . GLY A 1 93 ? -0.783 0.922 -7.441 1.00 93.06 93 GLY A C 1
ATOM 729 O O . GLY A 1 93 ? -1.943 1.339 -7.436 1.00 93.06 93 GLY A O 1
ATOM 730 N N . THR A 1 94 ? 0.099 1.272 -6.508 1.00 95.06 94 THR A N 1
ATOM 731 C CA . THR A 1 94 ? -0.082 2.476 -5.680 1.00 95.06 94 THR A CA 1
ATOM 732 C C . THR A 1 94 ? 1.042 3.466 -5.938 1.00 95.06 94 THR A C 1
ATOM 734 O O . THR A 1 94 ? 2.209 3.092 -6.016 1.00 95.06 94 THR A O 1
ATOM 737 N N . CYS A 1 95 ? 0.690 4.737 -6.122 1.00 96.38 95 CYS A N 1
ATOM 738 C CA . CYS A 1 95 ? 1.646 5.815 -6.385 1.00 96.38 95 CYS A CA 1
ATOM 739 C C . CYS A 1 95 ? 1.958 6.595 -5.106 1.00 96.38 95 CYS A C 1
ATOM 741 O O . CYS A 1 95 ? 1.238 6.463 -4.127 1.00 96.38 95 CYS A O 1
ATOM 743 N N . ARG A 1 96 ? 2.978 7.449 -5.072 1.00 96.25 96 ARG A N 1
ATOM 744 C CA . ARG A 1 96 ? 3.220 8.321 -3.924 1.00 96.25 96 ARG A CA 1
ATOM 745 C C . ARG A 1 96 ? 2.144 9.404 -3.845 1.00 96.25 96 ARG A C 1
ATOM 747 O O . ARG A 1 96 ? 1.740 9.981 -4.854 1.00 96.25 96 ARG A O 1
ATOM 754 N N . ALA A 1 97 ? 1.683 9.692 -2.633 1.00 96.31 97 ALA A N 1
ATOM 755 C CA . ALA A 1 97 ? 0.682 10.728 -2.386 1.00 96.31 97 ALA A CA 1
ATOM 756 C C . ALA A 1 97 ? 1.234 12.158 -2.521 1.00 96.31 97 ALA A C 1
ATOM 758 O O . ALA A 1 97 ? 0.453 13.086 -2.707 1.00 96.31 97 ALA A O 1
ATOM 759 N N . ASP A 1 98 ? 2.553 12.334 -2.425 1.00 92.31 98 ASP A N 1
ATOM 760 C CA . ASP A 1 98 ? 3.244 13.629 -2.438 1.00 92.31 98 ASP A CA 1
ATOM 761 C C . ASP A 1 98 ? 3.769 14.043 -3.825 1.00 92.31 98 ASP A C 1
ATOM 763 O O . ASP A 1 98 ? 4.429 15.075 -3.956 1.00 92.31 98 ASP A O 1
ATOM 767 N N . GLU A 1 99 ? 3.471 13.273 -4.874 1.00 92.56 99 GLU A N 1
ATOM 768 C CA . GLU A 1 99 ? 3.938 13.577 -6.226 1.00 92.56 99 GLU A CA 1
ATOM 769 C C . GLU A 1 99 ? 3.153 14.720 -6.893 1.00 92.56 99 GLU A C 1
ATOM 771 O O . GLU A 1 99 ? 1.918 14.723 -6.865 1.00 92.56 99 GLU A O 1
ATOM 776 N N . PRO A 1 100 ? 3.826 15.666 -7.585 1.00 91.50 100 PRO A N 1
ATOM 777 C CA . PRO A 1 100 ? 3.161 16.819 -8.203 1.00 91.50 100 PRO A CA 1
ATOM 778 C C . PRO A 1 100 ? 2.055 16.467 -9.209 1.00 91.50 100 PRO A C 1
ATOM 780 O O . PRO A 1 100 ? 1.113 17.232 -9.397 1.00 91.50 100 PRO A O 1
ATOM 783 N N . ASN A 1 101 ? 2.171 15.321 -9.880 1.00 93.44 101 ASN A N 1
ATOM 784 C CA . ASN A 1 101 ? 1.237 14.827 -10.891 1.00 93.44 101 ASN A CA 1
ATOM 785 C C . ASN A 1 101 ? 0.325 13.700 -10.371 1.00 93.44 101 ASN A C 1
ATOM 787 O O . ASN A 1 101 ? -0.314 13.030 -11.185 1.00 93.44 101 ASN A O 1
ATOM 791 N N . VAL A 1 102 ? 0.221 13.501 -9.049 1.00 95.94 102 VAL A N 1
ATOM 792 C CA . VAL A 1 102 ? -0.545 12.394 -8.447 1.00 95.94 102 VAL A CA 1
ATOM 793 C C . VAL A 1 102 ? -1.997 12.330 -8.931 1.00 95.94 102 VAL A C 1
ATOM 795 O O . VAL A 1 102 ? -2.507 11.241 -9.169 1.00 95.94 102 VAL A O 1
ATOM 798 N N . ALA A 1 103 ? -2.650 13.470 -9.183 1.00 95.31 103 ALA A N 1
ATOM 799 C CA . ALA A 1 103 ? -4.019 13.500 -9.706 1.00 95.31 103 ALA A CA 1
ATOM 800 C C . ALA A 1 103 ? -4.134 12.829 -11.091 1.00 95.31 103 ALA A C 1
ATOM 802 O O . ALA A 1 103 ? -5.059 12.061 -11.344 1.00 95.31 103 ALA A O 1
ATOM 803 N N . ASN A 1 104 ? -3.151 13.050 -11.972 1.00 95.88 104 ASN A N 1
ATOM 804 C CA . ASN A 1 104 ? -3.112 12.418 -13.293 1.00 95.88 104 ASN A CA 1
ATOM 805 C C . ASN A 1 104 ? -2.848 10.913 -13.178 1.00 95.88 104 ASN A C 1
ATOM 807 O O . ASN A 1 104 ? -3.456 10.121 -13.894 1.00 95.88 104 ASN A O 1
ATOM 811 N N . ILE A 1 105 ? -1.974 10.511 -12.252 1.00 96.50 105 ILE A N 1
ATOM 812 C CA . ILE A 1 105 ? -1.685 9.097 -11.982 1.00 96.50 105 ILE A CA 1
ATOM 813 C C . ILE A 1 105 ? -2.940 8.398 -11.434 1.00 96.50 105 ILE A C 1
ATOM 815 O O . ILE A 1 105 ? -3.310 7.314 -11.887 1.00 96.50 105 ILE A O 1
ATOM 819 N N . LEU A 1 106 ? -3.672 9.055 -10.530 1.00 97.38 106 LEU A N 1
ATOM 820 C CA . LEU A 1 106 ? -4.940 8.576 -9.985 1.00 97.38 106 LEU A CA 1
ATOM 821 C C . LEU A 1 106 ? -6.089 8.559 -11.004 1.00 97.38 106 LEU A C 1
ATOM 823 O O . LEU A 1 106 ? -7.114 7.952 -10.712 1.00 97.38 106 LEU A O 1
ATOM 827 N N . ALA A 1 107 ? -5.940 9.096 -12.213 1.00 96.19 107 ALA A N 1
ATOM 828 C CA . ALA A 1 107 ? -6.915 8.866 -13.278 1.00 96.19 107 ALA A CA 1
ATOM 829 C C . ALA A 1 107 ? -6.749 7.484 -13.948 1.00 96.19 107 ALA A C 1
ATOM 831 O O . ALA A 1 107 ? -7.696 6.972 -14.546 1.00 96.19 107 ALA A O 1
ATOM 832 N N . ASN A 1 108 ? -5.575 6.846 -13.837 1.00 95.69 108 ASN A N 1
ATOM 833 C CA . ASN A 1 108 ? -5.316 5.534 -14.434 1.00 95.69 108 ASN A CA 1
ATOM 834 C C . ASN A 1 108 ? -6.089 4.428 -13.678 1.00 95.69 108 ASN A C 1
ATOM 836 O O . ASN A 1 108 ? -5.918 4.303 -12.463 1.00 95.69 108 ASN A O 1
ATOM 840 N N . PRO A 1 109 ? -6.919 3.600 -14.342 1.00 95.19 109 PRO A N 1
ATOM 841 C CA . PRO A 1 109 ? -7.733 2.575 -13.677 1.00 95.19 109 PRO A CA 1
ATOM 842 C C . PRO A 1 109 ? -6.926 1.451 -13.006 1.00 95.19 109 PRO A C 1
ATOM 844 O O . PRO A 1 109 ? -7.460 0.779 -12.130 1.00 95.19 109 PRO A O 1
ATOM 847 N N . LEU A 1 110 ? -5.661 1.247 -13.388 1.00 95.56 110 LEU A N 1
ATOM 848 C CA . LEU A 1 110 ? -4.775 0.243 -12.783 1.00 95.56 110 LEU A CA 1
ATOM 849 C C . LEU A 1 110 ? -4.087 0.745 -11.506 1.00 95.56 110 LEU A C 1
ATOM 851 O O . LEU A 1 110 ? -3.506 -0.043 -10.764 1.00 95.56 110 LEU A O 1
ATOM 855 N N . ILE A 1 111 ? -4.175 2.043 -11.210 1.00 97.38 111 ILE A N 1
ATOM 856 C CA . ILE A 1 111 ? -3.707 2.599 -9.941 1.00 97.38 111 ILE A CA 1
ATOM 857 C C . ILE A 1 111 ? -4.843 2.516 -8.926 1.00 97.38 111 ILE A C 1
ATOM 859 O O . ILE A 1 111 ? -5.881 3.140 -9.115 1.00 97.38 111 ILE A O 1
ATOM 863 N N . ILE A 1 112 ? -4.664 1.786 -7.832 1.00 97.06 112 ILE A N 1
ATOM 864 C CA . ILE A 1 112 ? -5.719 1.550 -6.834 1.00 97.06 112 ILE A CA 1
ATOM 865 C C . ILE A 1 112 ? -5.656 2.507 -5.643 1.00 97.06 112 ILE A C 1
ATOM 867 O O . ILE A 1 112 ? -6.589 2.553 -4.841 1.00 97.06 112 ILE A O 1
ATOM 871 N N . GLY A 1 113 ? -4.587 3.293 -5.522 1.00 97.38 113 GLY A N 1
ATOM 872 C CA . GLY A 1 113 ? -4.423 4.210 -4.405 1.00 97.38 113 GLY A CA 1
ATOM 873 C C . GLY A 1 113 ? -3.165 5.061 -4.466 1.00 97.38 113 GLY A C 1
ATOM 874 O O . GLY A 1 113 ? -2.329 4.905 -5.358 1.00 97.38 113 GLY A O 1
ATOM 875 N N . ALA A 1 114 ? -3.057 5.954 -3.487 1.00 97.81 114 ALA A N 1
ATOM 876 C CA . ALA A 1 114 ? -1.878 6.768 -3.243 1.00 97.81 114 ALA A CA 1
ATOM 877 C C . ALA A 1 114 ? -1.318 6.470 -1.847 1.00 97.81 114 ALA A C 1
ATOM 879 O O . ALA A 1 114 ? -2.045 6.517 -0.856 1.00 97.81 114 ALA A O 1
ATOM 880 N N . ARG A 1 115 ? -0.024 6.178 -1.780 1.00 97.06 115 ARG A N 1
ATOM 881 C CA . ARG A 1 115 ? 0.738 5.797 -0.601 1.00 97.06 115 ARG A CA 1
ATOM 882 C C . ARG A 1 115 ? 1.382 7.006 0.052 1.00 97.06 115 ARG A C 1
ATOM 884 O O . ARG A 1 115 ? 2.144 7.745 -0.571 1.00 97.06 115 ARG A O 1
ATOM 891 N N . LEU A 1 116 ? 1.093 7.179 1.333 1.00 96.88 116 LEU A N 1
ATOM 892 C CA . LEU A 1 116 ? 1.661 8.200 2.192 1.00 96.88 116 LEU A CA 1
ATOM 893 C C . LEU A 1 116 ? 2.694 7.562 3.126 1.00 96.88 116 LEU A C 1
ATOM 895 O O . LEU A 1 116 ? 2.359 6.767 4.009 1.00 96.88 116 LEU A O 1
ATOM 899 N N . PHE A 1 117 ? 3.960 7.929 2.933 1.00 95.31 117 PHE A N 1
ATOM 900 C CA . PHE A 1 117 ? 5.070 7.460 3.757 1.00 95.31 117 PHE A CA 1
ATOM 901 C C . PHE A 1 117 ? 5.233 8.348 4.986 1.00 95.31 117 PHE A C 1
ATOM 903 O O . PHE A 1 117 ? 5.623 9.511 4.894 1.00 95.31 117 PHE A O 1
ATOM 910 N N . LEU A 1 118 ? 4.972 7.782 6.157 1.00 96.19 118 LEU A N 1
ATOM 911 C CA . LEU A 1 118 ? 5.001 8.486 7.435 1.00 96.19 118 LEU A CA 1
ATOM 912 C C . LEU A 1 118 ? 6.212 8.102 8.297 1.00 96.19 118 LEU A C 1
ATOM 914 O O . LEU A 1 118 ? 6.255 8.450 9.470 1.00 96.19 118 LEU A O 1
ATOM 918 N N . SER A 1 119 ? 7.217 7.420 7.737 1.00 90.81 119 SER A N 1
ATOM 919 C CA . SER A 1 119 ? 8.404 6.948 8.475 1.00 90.81 119 SER A CA 1
ATOM 920 C C . SER A 1 119 ? 9.241 8.067 9.108 1.00 90.81 119 SER A C 1
ATOM 922 O O . SER A 1 119 ? 9.948 7.826 10.081 1.00 90.81 119 SER A O 1
ATOM 924 N N . THR A 1 120 ? 9.161 9.284 8.570 1.00 91.62 120 THR A N 1
ATOM 925 C CA . THR A 1 120 ? 9.822 10.491 9.097 1.00 91.62 120 THR A CA 1
ATOM 926 C C . THR A 1 120 ? 8.860 11.432 9.829 1.00 91.62 120 THR A C 1
ATOM 928 O O . THR A 1 120 ? 9.265 12.507 10.277 1.00 91.62 120 THR A O 1
ATOM 931 N N . HIS A 1 121 ? 7.585 11.055 9.941 1.00 96.44 121 HIS A N 1
ATOM 932 C CA . HIS A 1 121 ? 6.554 11.846 10.599 1.00 96.44 121 HIS A CA 1
ATOM 933 C C . HIS A 1 121 ? 6.398 11.435 12.066 1.00 96.44 121 HIS A C 1
ATOM 935 O O . HIS A 1 121 ? 6.926 10.430 12.526 1.00 96.44 121 HIS A O 1
ATOM 941 N N . THR A 1 122 ? 5.673 12.261 12.811 1.00 97.31 122 THR A N 1
ATOM 942 C CA . THR A 1 122 ? 5.320 12.038 14.215 1.00 97.31 122 THR A CA 1
ATOM 943 C C . THR A 1 122 ? 3.799 12.100 14.355 1.00 97.31 122 THR A C 1
ATOM 945 O O . THR A 1 122 ? 3.134 12.612 13.444 1.00 97.31 122 THR A O 1
ATOM 948 N N . PRO A 1 123 ? 3.215 11.724 15.509 1.00 98.19 123 PRO A N 1
ATOM 949 C CA . PRO A 1 123 ? 1.783 11.914 15.742 1.00 98.19 123 PRO A CA 1
ATOM 950 C C . PRO A 1 123 ? 1.316 13.366 15.548 1.00 98.19 123 PRO A C 1
ATOM 952 O O . PRO A 1 123 ? 0.174 13.601 15.168 1.00 98.19 123 PRO A O 1
ATOM 955 N N . ALA A 1 124 ? 2.196 14.348 15.776 1.00 97.88 124 ALA A N 1
ATOM 956 C CA . ALA A 1 124 ? 1.879 15.763 15.604 1.00 97.88 124 ALA A CA 1
ATOM 957 C C . ALA A 1 124 ? 1.895 16.216 14.134 1.00 97.88 124 ALA A C 1
ATOM 959 O O . ALA A 1 124 ? 1.154 17.127 13.773 1.00 97.88 124 ALA A O 1
ATOM 960 N N . THR A 1 125 ? 2.724 15.601 13.284 1.00 98.06 125 THR A N 1
ATOM 961 C CA . THR A 1 125 ? 2.896 16.017 11.879 1.00 98.06 125 THR A CA 1
ATOM 962 C C . THR A 1 125 ? 2.118 15.150 10.890 1.00 98.06 125 THR A C 1
ATOM 964 O O . THR A 1 125 ? 1.799 15.614 9.797 1.00 98.06 125 THR A O 1
ATOM 967 N N . ALA A 1 126 ? 1.744 13.924 11.265 1.00 98.19 126 ALA A N 1
ATOM 968 C CA . ALA A 1 126 ? 0.963 13.028 10.413 1.00 98.19 126 ALA A CA 1
ATOM 969 C C . ALA A 1 126 ? -0.382 13.622 9.936 1.00 98.19 126 ALA A C 1
ATOM 971 O O . ALA A 1 126 ? -0.687 13.479 8.752 1.00 98.19 126 ALA A O 1
ATOM 972 N N . PRO A 1 127 ? -1.166 14.348 10.764 1.00 98.38 127 PRO A N 1
ATOM 973 C CA . PRO A 1 127 ? -2.414 14.960 10.302 1.00 98.38 127 PRO A CA 1
ATOM 974 C C . PRO A 1 127 ? -2.228 15.974 9.168 1.00 98.38 127 PRO A C 1
ATOM 976 O O . PRO A 1 127 ? -3.073 16.077 8.276 1.00 98.38 127 PRO A O 1
ATOM 979 N N . GLN A 1 128 ? -1.107 16.703 9.177 1.00 97.94 128 GLN A N 1
ATOM 980 C CA . GLN A 1 128 ? -0.774 17.649 8.116 1.00 97.94 128 GLN A CA 1
ATOM 981 C C . GLN A 1 128 ? -0.439 16.913 6.815 1.00 97.94 128 GLN A C 1
ATOM 983 O O . GLN A 1 128 ? -0.904 17.322 5.754 1.00 97.94 128 GLN A O 1
ATOM 988 N N . ALA A 1 129 ? 0.311 15.812 6.898 1.00 97.25 129 ALA A N 1
ATOM 989 C CA . ALA A 1 129 ? 0.628 14.979 5.741 1.00 97.25 129 ALA A CA 1
ATOM 990 C C . ALA A 1 129 ? -0.634 14.366 5.114 1.00 97.25 129 ALA A C 1
ATOM 992 O O . ALA A 1 129 ? -0.788 14.381 3.897 1.00 97.25 129 ALA A O 1
ATOM 993 N N . VAL A 1 130 ? -1.578 13.901 5.941 1.00 98.00 130 VAL A N 1
ATOM 994 C CA . VAL A 1 130 ? -2.875 13.393 5.467 1.00 98.00 130 VAL A CA 1
ATOM 995 C C . VAL A 1 130 ? -3.695 14.494 4.799 1.00 98.00 130 VAL A C 1
ATOM 997 O O . VAL A 1 130 ? -4.237 14.274 3.723 1.00 98.00 130 VAL A O 1
ATOM 1000 N N . SER A 1 131 ? -3.745 15.691 5.387 1.00 96.81 131 SER A N 1
ATOM 1001 C CA . SER A 1 131 ? -4.453 16.836 4.792 1.00 96.81 131 SER A CA 1
ATOM 1002 C C . SER A 1 131 ? -3.857 17.289 3.454 1.00 96.81 131 SER A C 1
ATOM 1004 O O . SER A 1 131 ? -4.564 17.877 2.642 1.00 96.81 131 SER A O 1
ATOM 1006 N N . ALA A 1 132 ? -2.563 17.045 3.231 1.00 96.50 132 ALA A N 1
ATOM 1007 C CA . ALA A 1 132 ? -1.874 17.365 1.983 1.00 96.50 132 ALA A CA 1
ATOM 1008 C C . ALA A 1 132 ? -2.012 16.269 0.909 1.00 96.50 132 ALA A C 1
ATOM 1010 O O . ALA A 1 132 ? -1.646 16.502 -0.241 1.00 96.50 132 ALA A O 1
ATOM 1011 N N . ALA A 1 133 ? -2.521 15.086 1.267 1.00 97.12 133 ALA A N 1
ATOM 1012 C CA . ALA A 1 133 ? -2.753 13.993 0.332 1.00 97.12 133 ALA A CA 1
ATOM 1013 C C . ALA A 1 133 ? -3.906 14.328 -0.644 1.00 97.12 133 ALA A C 1
ATOM 1015 O O . ALA A 1 133 ? -4.761 15.163 -0.334 1.00 97.12 133 ALA A O 1
ATOM 1016 N N . PRO A 1 134 ? -3.995 13.662 -1.812 1.00 97.00 134 PRO A N 1
ATOM 1017 C CA . PRO A 1 134 ? -5.000 13.956 -2.839 1.00 97.00 134 PRO A CA 1
ATOM 1018 C C . PRO A 1 134 ? -6.380 13.357 -2.498 1.00 97.00 134 PRO A C 1
ATOM 1020 O O . PRO A 1 134 ? -6.942 12.576 -3.263 1.00 97.00 134 PRO A O 1
ATOM 1023 N N . LEU A 1 135 ? -6.930 13.697 -1.329 1.00 97.38 135 LEU A N 1
ATOM 1024 C CA . LEU A 1 135 ? -8.141 13.087 -0.765 1.00 97.38 135 LEU A CA 1
ATOM 1025 C C . LEU A 1 135 ? -9.353 13.195 -1.705 1.00 97.38 135 LEU A C 1
ATOM 1027 O O . LEU A 1 135 ? -10.050 12.204 -1.917 1.00 97.38 135 LEU A O 1
ATOM 1031 N N . ASP A 1 136 ? -9.556 14.356 -2.332 1.00 96.19 136 ASP A N 1
ATOM 1032 C CA . ASP A 1 136 ? -10.665 14.576 -3.271 1.00 96.19 136 ASP A CA 1
ATOM 1033 C C . ASP A 1 136 ? -10.560 13.684 -4.516 1.00 96.19 136 ASP A C 1
ATOM 1035 O O . ASP A 1 136 ? -11.571 13.183 -5.014 1.00 96.19 136 ASP A O 1
ATOM 1039 N N . GLU A 1 137 ? -9.342 13.456 -5.017 1.00 96.88 137 GLU A N 1
ATOM 1040 C CA . GLU A 1 137 ? -9.090 12.558 -6.150 1.00 96.88 137 GLU A CA 1
ATOM 1041 C C . GLU A 1 137 ? -9.371 11.105 -5.762 1.00 96.88 137 GLU A C 1
ATOM 1043 O O . GLU A 1 137 ? -10.011 10.367 -6.513 1.00 96.88 137 GLU A O 1
ATOM 1048 N N . LEU A 1 138 ? -8.940 10.703 -4.563 1.00 97.12 138 LEU A N 1
ATOM 1049 C CA . LEU A 1 138 ? -9.169 9.359 -4.044 1.00 97.12 138 LEU A CA 1
ATOM 1050 C C . LEU A 1 138 ? -10.664 9.063 -3.907 1.00 97.12 138 LEU A C 1
ATOM 1052 O O . LEU A 1 138 ? -11.123 8.030 -4.392 1.00 97.12 138 LEU A O 1
ATOM 1056 N N . VAL A 1 139 ? -11.442 9.985 -3.333 1.00 95.56 139 VAL A N 1
ATOM 1057 C CA . VAL A 1 139 ? -12.901 9.834 -3.223 1.00 95.56 139 VAL A CA 1
ATOM 1058 C C . VAL A 1 139 ? -13.547 9.795 -4.605 1.00 95.56 139 VAL A C 1
ATOM 1060 O O . VAL A 1 139 ? -14.342 8.897 -4.885 1.00 95.56 139 VAL A O 1
ATOM 1063 N N . ARG A 1 140 ? -13.181 10.724 -5.499 1.00 95.69 140 ARG A N 1
ATOM 1064 C CA . ARG A 1 140 ? -13.762 10.812 -6.847 1.00 95.69 140 ARG A CA 1
ATOM 1065 C C . ARG A 1 140 ? -13.573 9.533 -7.653 1.00 95.69 140 ARG A C 1
ATOM 1067 O O . ARG A 1 140 ? -14.476 9.140 -8.389 1.00 95.69 140 ARG A O 1
ATOM 1074 N N . HIS A 1 141 ? -12.410 8.905 -7.526 1.00 95.81 141 HIS A N 1
ATOM 1075 C CA . HIS A 1 141 ? -12.064 7.706 -8.280 1.00 95.81 141 HIS A CA 1
ATOM 1076 C C . HIS A 1 141 ? -12.296 6.398 -7.508 1.00 95.81 141 HIS A C 1
ATOM 1078 O O . HIS A 1 141 ? -12.050 5.329 -8.063 1.00 95.81 141 HIS A O 1
ATOM 1084 N N . GLY A 1 142 ? -12.779 6.458 -6.261 1.00 95.62 142 GLY A N 1
ATOM 1085 C CA . GLY A 1 142 ? -13.001 5.276 -5.422 1.00 95.62 142 GLY A CA 1
ATOM 1086 C C . GLY A 1 142 ? -11.709 4.529 -5.075 1.00 95.62 142 GLY A C 1
ATOM 1087 O O . GLY A 1 142 ? -11.681 3.300 -5.107 1.00 95.62 142 GLY A O 1
ATOM 1088 N N . LYS A 1 143 ? -10.632 5.266 -4.791 1.00 97.62 143 LYS A N 1
ATOM 1089 C CA . LYS A 1 143 ? -9.274 4.752 -4.559 1.00 97.62 143 LYS A CA 1
ATOM 1090 C C . LYS A 1 143 ? -8.863 4.874 -3.094 1.00 97.62 143 LYS A C 1
ATOM 1092 O O . LYS A 1 143 ? -9.454 5.631 -2.327 1.00 97.62 143 LYS A O 1
ATOM 1097 N N . PHE A 1 144 ? -7.836 4.125 -2.708 1.00 98.31 144 PHE A N 1
ATOM 1098 C CA . PHE A 1 144 ? -7.358 4.074 -1.330 1.00 98.31 144 PHE A CA 1
ATOM 1099 C C . PHE A 1 144 ? -6.307 5.145 -1.032 1.00 98.31 144 PHE A C 1
ATOM 1101 O O . PHE A 1 144 ? -5.383 5.356 -1.817 1.00 98.31 144 PHE A O 1
ATOM 1108 N N . LEU A 1 145 ? -6.396 5.754 0.150 1.00 98.31 145 LEU A N 1
ATOM 1109 C CA . LEU A 1 145 ? -5.226 6.324 0.806 1.00 98.31 145 LEU A CA 1
ATOM 1110 C C . LEU A 1 145 ? -4.493 5.181 1.512 1.00 98.31 145 LEU A C 1
ATOM 1112 O O . LEU A 1 145 ? -5.008 4.597 2.467 1.00 98.31 145 LEU A O 1
ATOM 1116 N N . GLU A 1 146 ? -3.304 4.845 1.031 1.00 98.06 146 GLU A N 1
ATOM 1117 C CA . GLU A 1 146 ? -2.452 3.829 1.633 1.00 98.06 146 GLU A CA 1
ATOM 1118 C C . GLU A 1 146 ? -1.512 4.470 2.661 1.00 98.06 146 GLU A C 1
ATOM 1120 O O . GLU A 1 146 ? -0.816 5.439 2.368 1.00 98.06 146 GLU A O 1
ATOM 1125 N N . LEU A 1 147 ? -1.507 3.953 3.887 1.00 97.69 147 LEU A N 1
ATOM 1126 C CA . LEU A 1 147 ? -0.751 4.493 5.012 1.00 97.69 147 LEU A CA 1
ATOM 1127 C C . LEU A 1 147 ? 0.372 3.534 5.404 1.00 97.69 147 LEU A C 1
ATOM 1129 O O . LEU A 1 147 ? 0.120 2.387 5.782 1.00 97.69 147 LEU A O 1
ATOM 1133 N N . PHE A 1 148 ? 1.601 4.048 5.403 1.00 95.56 148 PHE A N 1
ATOM 1134 C CA . PHE A 1 148 ? 2.766 3.362 5.950 1.00 95.56 148 PHE A CA 1
ATOM 1135 C C . PHE A 1 148 ? 3.404 4.196 7.059 1.00 95.56 148 PHE A C 1
ATOM 1137 O O . PHE A 1 148 ? 3.915 5.284 6.802 1.00 95.56 148 PHE A O 1
ATOM 1144 N N . ALA A 1 149 ? 3.422 3.673 8.283 1.00 95.75 149 ALA A N 1
ATOM 1145 C CA . ALA A 1 149 ? 4.114 4.267 9.423 1.00 95.75 149 ALA 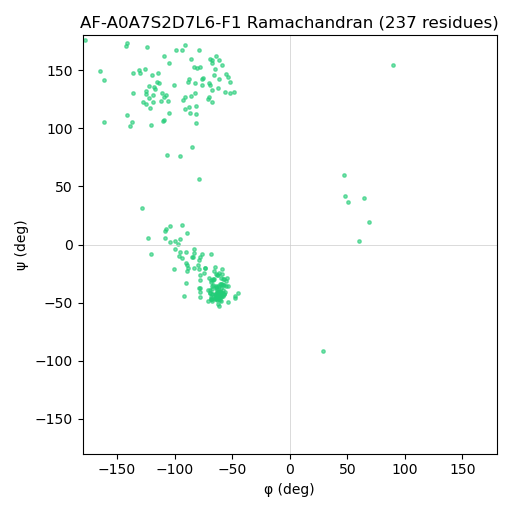A CA 1
ATOM 1146 C C . ALA A 1 149 ? 4.859 3.179 10.207 1.00 95.75 149 ALA A C 1
ATOM 1148 O O . ALA A 1 149 ? 4.399 2.040 10.297 1.00 95.75 149 ALA A O 1
ATOM 1149 N N . THR A 1 150 ? 6.001 3.534 10.794 1.00 93.56 150 THR A N 1
ATOM 1150 C CA . THR A 1 150 ? 6.836 2.606 11.574 1.00 93.56 150 THR A CA 1
ATOM 1151 C C . THR A 1 150 ? 6.436 2.552 13.052 1.00 93.56 150 THR A C 1
ATOM 1153 O O . THR A 1 150 ? 6.718 1.566 13.740 1.00 93.56 150 THR A O 1
ATOM 1156 N N . ASP A 1 151 ? 5.725 3.570 13.542 1.00 94.81 151 ASP A N 1
ATOM 1157 C CA . ASP A 1 151 ? 5.199 3.647 14.901 1.00 94.81 151 ASP A CA 1
ATOM 1158 C C . ASP A 1 151 ? 3.664 3.762 14.930 1.00 94.81 151 ASP A C 1
ATOM 1160 O O . ASP A 1 151 ? 3.026 4.377 14.068 1.00 94.81 151 ASP A O 1
ATOM 1164 N N . LEU A 1 152 ? 3.060 3.157 15.957 1.00 96.81 152 LEU A N 1
ATOM 1165 C CA . LEU A 1 152 ? 1.606 3.077 16.092 1.00 96.81 152 LEU A CA 1
ATOM 1166 C C . LEU A 1 152 ? 0.958 4.445 16.364 1.00 96.81 152 LEU A C 1
ATOM 1168 O O . LEU A 1 152 ? -0.188 4.668 15.976 1.00 96.81 152 LEU A O 1
ATOM 1172 N N . GLY A 1 153 ? 1.663 5.363 17.031 1.00 98.00 153 GLY A N 1
ATOM 1173 C CA . GLY A 1 153 ? 1.135 6.684 17.370 1.00 98.00 153 GLY A CA 1
ATOM 1174 C C . GLY A 1 153 ? 0.914 7.543 16.127 1.00 98.00 153 GLY A C 1
ATOM 1175 O O . GLY A 1 153 ? -0.158 8.124 15.956 1.00 98.00 153 GLY A O 1
ATOM 1176 N N . THR A 1 154 ? 1.903 7.576 15.238 1.00 98.50 154 THR A N 1
ATOM 1177 C CA . THR A 1 154 ? 1.855 8.264 13.945 1.00 98.50 154 THR A CA 1
ATOM 1178 C C . THR A 1 154 ? 0.766 7.667 13.064 1.00 98.50 154 THR A C 1
ATOM 1180 O O . THR A 1 154 ? -0.031 8.413 12.494 1.00 98.50 154 THR A O 1
ATOM 1183 N N . LEU A 1 155 ? 0.652 6.332 13.019 1.00 98.50 155 LEU A N 1
ATOM 1184 C CA . LEU A 1 155 ? -0.422 5.671 12.278 1.00 98.50 155 LEU A CA 1
ATOM 1185 C C . LEU A 1 155 ? -1.810 6.051 12.808 1.00 98.50 155 LEU A C 1
ATOM 1187 O O . LEU A 1 155 ? -2.685 6.416 12.028 1.00 98.50 155 LEU A O 1
ATOM 1191 N N . ARG A 1 156 ? -2.018 6.007 14.130 1.00 98.44 156 ARG A N 1
ATOM 1192 C CA . ARG A 1 156 ? -3.287 6.406 14.762 1.00 98.44 156 ARG A CA 1
ATOM 1193 C C . ARG A 1 156 ? -3.642 7.856 14.446 1.00 98.44 156 ARG A C 1
ATOM 1195 O O . ARG A 1 156 ? -4.788 8.135 14.107 1.00 98.44 156 ARG A O 1
ATOM 1202 N N . ALA A 1 157 ? -2.668 8.763 14.526 1.00 98.62 157 ALA A N 1
ATOM 1203 C CA . ALA A 1 157 ? -2.876 10.168 14.197 1.00 98.62 157 ALA A CA 1
ATOM 1204 C C . ALA A 1 157 ? -3.260 10.362 12.721 1.00 98.62 157 ALA A C 1
ATOM 1206 O O . ALA A 1 157 ? -4.174 11.128 12.427 1.00 98.62 157 ALA A O 1
ATOM 1207 N N . ALA A 1 158 ? -2.625 9.627 11.802 1.00 98.56 158 ALA A N 1
ATOM 1208 C CA . ALA A 1 158 ? -2.979 9.651 10.385 1.00 98.56 158 ALA A CA 1
ATOM 1209 C C . ALA A 1 158 ? -4.393 9.105 10.125 1.00 98.56 158 ALA A C 1
ATOM 1211 O O . ALA A 1 158 ? -5.185 9.742 9.433 1.00 98.56 158 ALA A O 1
ATOM 1212 N N . VAL A 1 159 ? -4.744 7.960 10.722 1.00 98.44 159 VAL A N 1
ATOM 1213 C CA . VAL A 1 159 ? -6.083 7.357 10.599 1.00 98.44 159 VAL A CA 1
ATOM 1214 C C . VAL A 1 159 ? -7.166 8.286 11.147 1.00 98.44 159 VAL A C 1
ATOM 1216 O O . VAL A 1 159 ? -8.225 8.408 10.534 1.00 98.44 159 VAL A O 1
ATOM 1219 N N . ALA A 1 160 ? -6.907 8.959 12.271 1.00 98.00 160 ALA A N 1
ATOM 1220 C CA . ALA A 1 160 ? -7.834 9.923 12.859 1.00 98.00 160 ALA A CA 1
ATOM 1221 C C . ALA A 1 160 ? -7.994 11.193 12.007 1.00 98.00 160 ALA A C 1
ATOM 1223 O O . ALA A 1 160 ? -9.073 11.781 11.985 1.00 98.00 160 ALA A O 1
ATOM 1224 N N . ALA A 1 161 ? -6.937 11.615 11.308 1.00 98.25 161 ALA A N 1
ATOM 1225 C CA . ALA A 1 161 ? -6.968 12.780 10.427 1.00 98.25 161 ALA A CA 1
ATOM 1226 C C . ALA A 1 161 ? -7.647 12.504 9.076 1.00 98.25 161 ALA A C 1
ATOM 1228 O O . ALA A 1 161 ? -8.167 13.429 8.455 1.00 98.25 161 ALA A O 1
ATOM 1229 N N . ALA A 1 162 ? -7.641 11.254 8.608 1.00 98.19 162 ALA A N 1
ATOM 1230 C CA . ALA A 1 162 ? -8.243 10.888 7.333 1.00 98.19 162 ALA A CA 1
ATOM 1231 C C . ALA A 1 162 ? -9.781 10.980 7.400 1.00 98.19 162 ALA A C 1
ATOM 1233 O O . ALA A 1 162 ? -10.376 10.324 8.269 1.00 98.19 162 ALA A O 1
ATOM 1234 N N . PRO A 1 163 ? -10.442 11.706 6.471 1.00 97.44 163 PRO A N 1
ATOM 1235 C CA . PRO A 1 163 ? -11.898 11.843 6.452 1.00 97.44 163 PRO A CA 1
ATOM 1236 C C . PRO A 1 163 ? -12.604 10.481 6.513 1.00 97.44 163 PRO A C 1
ATOM 1238 O O . PRO A 1 163 ? -12.112 9.541 5.886 1.00 97.44 163 PRO A O 1
ATOM 1241 N N . PRO A 1 164 ? -13.711 10.318 7.263 1.00 95.69 164 PRO A N 1
ATOM 1242 C CA . PRO A 1 164 ? -14.289 8.999 7.556 1.00 95.69 164 PRO A CA 1
ATOM 1243 C C . PRO A 1 164 ? -14.706 8.166 6.337 1.00 95.69 164 PRO A C 1
ATOM 1245 O O . PRO A 1 164 ? -14.768 6.940 6.434 1.00 95.69 164 PRO A O 1
ATOM 1248 N N . ASP A 1 165 ? -15.017 8.821 5.222 1.00 94.75 165 ASP A N 1
ATOM 1249 C CA . ASP A 1 165 ? -15.470 8.251 3.953 1.00 94.75 165 ASP A CA 1
ATOM 1250 C C . ASP A 1 165 ? -14.328 7.912 2.983 1.00 94.75 165 ASP A C 1
ATOM 1252 O O . ASP A 1 165 ? -14.530 7.114 2.068 1.00 94.75 165 ASP A O 1
ATOM 1256 N N . VAL A 1 166 ? -13.118 8.436 3.210 1.00 97.31 166 VAL A N 1
ATOM 1257 C CA . VAL A 1 166 ? -11.931 8.080 2.422 1.00 97.31 166 VAL A CA 1
ATOM 1258 C C . VAL A 1 166 ? -11.553 6.618 2.703 1.00 97.31 166 VAL A C 1
ATOM 1260 O O . VAL A 1 166 ? -11.293 6.274 3.870 1.00 97.31 166 VAL A O 1
ATOM 1263 N N . PRO A 1 167 ? -11.494 5.753 1.667 1.00 98.12 167 PRO A N 1
ATOM 1264 C CA . PRO A 1 167 ? -11.025 4.382 1.811 1.00 98.12 167 PRO A CA 1
ATOM 1265 C C . PRO A 1 167 ? -9.564 4.337 2.261 1.00 98.12 167 PRO A C 1
ATOM 1267 O O . PRO A 1 167 ? -8.722 5.048 1.712 1.00 98.12 167 PRO A O 1
ATOM 1270 N N . LEU A 1 168 ? -9.250 3.481 3.232 1.00 98.44 168 LEU A N 1
ATOM 1271 C CA . LEU A 1 168 ? -7.897 3.317 3.760 1.00 98.44 168 LEU A CA 1
ATOM 1272 C C . LEU A 1 168 ? -7.316 1.945 3.437 1.00 98.44 168 LEU A C 1
ATOM 1274 O O . LEU A 1 168 ? -7.982 0.918 3.569 1.00 98.44 168 LEU A O 1
ATOM 1278 N N . MET A 1 169 ? -6.040 1.940 3.080 1.00 98.06 169 MET A N 1
ATOM 1279 C CA . MET A 1 169 ? -5.203 0.749 3.045 1.00 98.06 169 MET A CA 1
ATOM 1280 C C . MET A 1 169 ? -4.063 0.938 4.049 1.00 98.06 169 MET A C 1
ATOM 1282 O O . MET A 1 169 ? -3.497 2.021 4.132 1.00 98.06 169 MET A O 1
ATOM 1286 N N . VAL A 1 170 ? -3.742 -0.070 4.856 1.00 97.56 170 VAL A N 1
ATOM 1287 C CA . VAL A 1 170 ? -2.682 0.029 5.874 1.00 97.56 170 VAL A CA 1
ATOM 1288 C C . VAL A 1 170 ? -1.632 -1.046 5.635 1.00 97.56 170 VAL A C 1
ATOM 1290 O O . VAL A 1 170 ? -1.958 -2.233 5.586 1.00 97.56 170 VAL A O 1
ATOM 1293 N N . ASP A 1 171 ? -0.377 -0.624 5.523 1.00 94.44 171 ASP A N 1
ATOM 1294 C CA . ASP A 1 171 ? 0.768 -1.496 5.266 1.00 94.44 171 ASP A CA 1
ATOM 1295 C C . ASP A 1 171 ? 1.299 -2.213 6.507 1.00 94.44 171 ASP A C 1
ATOM 1297 O O . ASP A 1 171 ? 1.227 -1.691 7.620 1.00 94.44 171 ASP A O 1
ATOM 1301 N N . HIS A 1 172 ? 1.906 -3.391 6.309 1.00 93.94 172 HIS A N 1
ATOM 1302 C CA . HIS A 1 172 ? 2.564 -4.196 7.355 1.00 93.94 172 HIS A CA 1
ATOM 1303 C C . HIS A 1 172 ? 1.703 -4.376 8.614 1.00 93.94 172 HIS A C 1
ATOM 1305 O O . HIS A 1 172 ? 2.159 -4.251 9.752 1.00 93.94 172 HIS A O 1
ATOM 1311 N N . LEU A 1 173 ? 0.418 -4.626 8.393 1.00 95.12 173 LEU A N 1
ATOM 1312 C CA . LEU A 1 173 ? -0.657 -4.731 9.367 1.00 95.12 173 LEU A CA 1
ATOM 1313 C C . LEU A 1 173 ? -0.892 -3.463 10.197 1.00 95.12 173 LEU A C 1
ATOM 1315 O O . LEU A 1 173 ? -1.721 -3.479 11.092 1.00 95.12 173 LEU A O 1
ATOM 1319 N N . GLY A 1 174 ? -0.176 -2.368 9.945 1.00 94.94 174 GLY A N 1
ATOM 1320 C CA . GLY A 1 174 ? -0.092 -1.234 10.864 1.00 94.94 174 GLY A CA 1
ATOM 1321 C C . GLY A 1 174 ? 0.684 -1.556 12.145 1.00 94.94 174 GLY A C 1
ATOM 1322 O O . GLY A 1 174 ? 0.514 -0.884 13.161 1.00 94.94 174 GLY A O 1
ATOM 1323 N N . ALA A 1 175 ? 1.505 -2.609 12.115 1.00 93.19 175 ALA A N 1
ATOM 1324 C CA . ALA A 1 175 ? 2.174 -3.185 13.276 1.00 93.19 175 ALA A CA 1
ATOM 1325 C C . ALA A 1 175 ? 3.689 -3.344 13.063 1.00 93.19 175 ALA A C 1
ATOM 1327 O O . ALA A 1 175 ? 4.297 -4.250 13.628 1.00 93.19 175 ALA A O 1
ATOM 1328 N N . TRP A 1 176 ? 4.304 -2.455 12.273 1.00 91.19 176 TRP A N 1
ATOM 1329 C CA . TRP A 1 176 ? 5.730 -2.503 11.917 1.00 91.19 176 TRP A CA 1
ATOM 1330 C C . TRP A 1 176 ? 6.662 -2.722 13.120 1.00 91.19 176 TRP A C 1
ATOM 1332 O O . TRP A 1 176 ? 7.548 -3.569 13.082 1.00 91.19 176 TRP A O 1
ATOM 1342 N N . SER A 1 177 ? 6.443 -1.986 14.212 1.00 89.69 177 SER A N 1
ATOM 1343 C CA . SER A 1 177 ? 7.257 -2.049 15.435 1.00 89.69 177 SER A CA 1
ATOM 1344 C C . SER A 1 177 ? 6.788 -3.090 16.458 1.00 89.69 177 SER A C 1
ATOM 1346 O O . SER A 1 177 ? 7.277 -3.080 17.585 1.00 89.69 177 SER A O 1
ATOM 1348 N N . ALA A 1 178 ? 5.844 -3.967 16.096 1.00 92.12 178 ALA A N 1
ATOM 1349 C CA . ALA A 1 178 ? 5.190 -4.902 17.013 1.00 92.12 178 ALA A CA 1
ATOM 1350 C C . ALA A 1 178 ? 4.723 -4.215 18.323 1.00 92.12 178 ALA A C 1
ATOM 1352 O O . ALA A 1 178 ? 5.156 -4.580 19.421 1.00 92.12 178 ALA A O 1
ATOM 1353 N N . PRO A 1 179 ? 3.844 -3.195 18.237 1.00 94.81 179 PRO A N 1
ATOM 1354 C CA . PRO A 1 179 ? 3.370 -2.462 19.410 1.00 94.81 179 PRO A CA 1
ATOM 1355 C C . PRO A 1 179 ? 2.560 -3.371 20.350 1.00 94.81 179 PRO A C 1
ATOM 1357 O O . PRO A 1 179 ? 2.050 -4.402 19.903 1.00 94.81 179 PRO A O 1
ATOM 1360 N N . PRO A 1 180 ? 2.353 -2.999 21.627 1.00 96.38 180 PRO A N 1
ATOM 1361 C CA . PRO A 1 180 ? 1.519 -3.779 22.537 1.00 96.38 180 PRO A CA 1
ATOM 1362 C C . PRO A 1 180 ? 0.170 -4.151 21.907 1.00 96.38 180 PRO A C 1
ATOM 1364 O O . PRO A 1 180 ? -0.536 -3.312 21.346 1.00 96.38 180 PRO A O 1
ATOM 1367 N N . LEU A 1 181 ? -0.207 -5.429 21.997 1.00 97.00 181 LEU A N 1
ATOM 1368 C CA . LEU A 1 181 ? -1.375 -5.952 21.281 1.00 97.00 181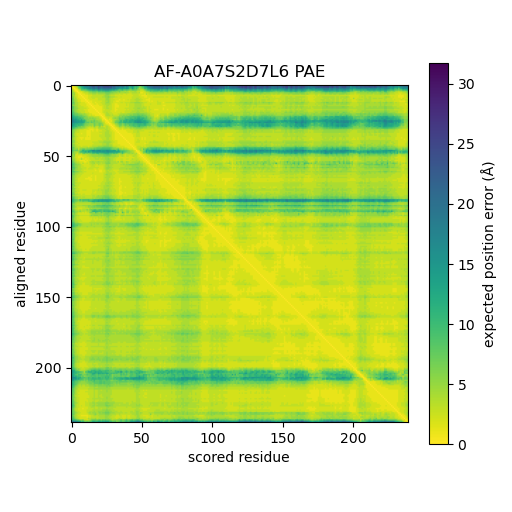 LEU A CA 1
ATOM 1369 C C . LEU A 1 181 ? -2.695 -5.288 21.717 1.00 97.00 181 LEU A C 1
ATOM 1371 O O . LEU A 1 181 ? -3.642 -5.236 20.935 1.00 97.00 181 LEU A O 1
ATOM 1375 N N . ALA A 1 182 ? -2.768 -4.781 22.952 1.00 97.94 182 ALA A N 1
ATOM 1376 C CA . ALA A 1 182 ? -3.902 -3.987 23.426 1.00 97.94 182 ALA A CA 1
ATOM 1377 C C . ALA A 1 182 ? -4.056 -2.698 22.603 1.00 97.94 182 ALA A C 1
ATOM 1379 O O . ALA A 1 182 ? -5.117 -2.471 22.023 1.00 97.94 182 ALA A O 1
ATOM 1380 N N . ASP A 1 183 ? -2.972 -1.938 22.448 1.00 98.06 183 ASP A N 1
ATOM 1381 C CA . ASP A 1 183 ? -2.954 -0.698 21.674 1.00 98.06 183 ASP A CA 1
ATOM 1382 C C . ASP A 1 183 ? -3.265 -0.972 20.194 1.00 98.06 183 ASP A C 1
ATOM 1384 O O . ASP A 1 183 ? -4.055 -0.279 19.548 1.00 98.06 183 ASP A O 1
ATOM 1388 N N . TYR A 1 184 ? -2.694 -2.033 19.632 1.00 98.25 184 TYR A N 1
ATOM 1389 C CA . TYR A 1 184 ? -3.002 -2.410 18.257 1.00 98.25 184 TYR A CA 1
ATOM 1390 C C . TYR A 1 184 ? -4.497 -2.718 18.049 1.00 98.25 184 TYR A C 1
ATOM 1392 O O . TYR A 1 184 ? -5.094 -2.285 17.065 1.00 98.25 184 TYR A O 1
ATOM 1400 N N . ARG A 1 185 ? -5.143 -3.410 18.997 1.00 98.50 185 ARG A N 1
ATOM 1401 C CA . ARG A 1 185 ? -6.584 -3.703 18.922 1.00 98.50 185 ARG A CA 1
ATOM 1402 C C . ARG A 1 185 ? -7.446 -2.447 18.967 1.00 98.50 185 ARG A C 1
ATOM 1404 O O . ARG A 1 185 ? -8.452 -2.410 18.271 1.00 98.50 185 ARG A O 1
ATOM 1411 N N . GLU A 1 186 ? -7.058 -1.425 19.724 1.00 98.31 186 GLU A N 1
ATOM 1412 C CA . GLU A 1 186 ? -7.769 -0.140 19.714 1.00 98.31 186 GLU A CA 1
ATOM 1413 C C . GLU A 1 186 ? -7.713 0.525 18.333 1.00 98.31 186 GLU A C 1
ATOM 1415 O O . GLU A 1 186 ? -8.733 1.014 17.854 1.00 98.31 186 GLU A O 1
ATOM 1420 N N . LEU A 1 187 ? -6.556 0.487 17.653 1.00 98.38 187 LEU A N 1
ATOM 1421 C CA . LEU A 1 187 ? -6.458 0.966 16.270 1.00 98.38 187 LEU A CA 1
ATOM 1422 C C . LEU A 1 187 ? -7.405 0.180 15.351 1.00 98.38 187 LEU A C 1
ATOM 1424 O O . LEU A 1 187 ? -8.109 0.778 14.543 1.00 98.38 187 LEU A O 1
ATOM 1428 N N . LEU A 1 188 ? -7.441 -1.149 15.476 1.00 98.62 188 LEU A N 1
ATOM 1429 C CA . LEU A 1 188 ? -8.331 -1.988 14.670 1.00 98.62 188 LEU A CA 1
ATOM 1430 C C . LEU A 1 188 ? -9.813 -1.686 14.920 1.00 98.62 188 LEU A C 1
ATOM 1432 O O . LEU A 1 188 ? -10.593 -1.725 13.974 1.00 98.62 188 LEU A O 1
ATOM 1436 N N . THR A 1 189 ? -10.204 -1.366 16.155 1.00 98.31 189 THR A N 1
ATOM 1437 C CA . THR A 1 189 ? -11.569 -0.915 16.463 1.00 98.31 189 THR A CA 1
ATOM 1438 C C . THR A 1 189 ? -11.877 0.406 15.763 1.00 98.31 189 THR A C 1
ATOM 1440 O O . THR A 1 189 ? -12.888 0.507 15.080 1.00 98.31 189 THR A O 1
ATOM 1443 N N . VAL A 1 190 ? -10.972 1.388 15.828 1.00 98.06 190 VAL A N 1
ATOM 1444 C CA . VAL A 1 190 ? -11.151 2.660 15.104 1.00 98.06 190 VAL A CA 1
ATOM 1445 C C . VAL A 1 190 ? -11.285 2.421 13.598 1.00 98.06 190 VAL A C 1
ATOM 1447 O O . VAL A 1 190 ? -12.126 3.027 12.943 1.00 98.06 190 VAL A O 1
ATOM 1450 N N . LEU A 1 191 ? -10.480 1.518 13.037 1.00 98.31 191 LEU A N 1
ATOM 1451 C CA . LEU A 1 191 ? -10.548 1.138 11.628 1.00 98.31 191 LEU A CA 1
ATOM 1452 C C . LEU A 1 191 ? -11.849 0.401 11.267 1.00 98.31 191 LEU A C 1
ATOM 1454 O O . LEU A 1 191 ? -12.355 0.583 10.162 1.00 98.31 191 LEU A O 1
ATOM 1458 N N . SER A 1 192 ? -12.404 -0.424 12.160 1.00 97.81 192 SER A N 1
ATOM 1459 C CA . SER A 1 192 ? -13.632 -1.184 11.886 1.00 97.81 192 SER A CA 1
ATOM 1460 C C . SER A 1 192 ? -14.875 -0.293 11.813 1.00 97.81 192 SER A C 1
ATOM 1462 O O . SER A 1 192 ? -15.800 -0.613 11.064 1.00 97.81 192 SER A O 1
ATOM 1464 N N . GLU A 1 193 ? -14.858 0.828 12.537 1.00 97.06 193 GLU A N 1
ATOM 1465 C CA . GLU A 1 193 ? -15.940 1.814 12.637 1.00 97.06 193 GLU A CA 1
ATOM 1466 C C . GLU A 1 193 ? -15.955 2.837 11.487 1.00 97.06 193 GLU A C 1
ATOM 1468 O O . GLU A 1 193 ? -16.895 3.628 11.375 1.00 97.06 193 GLU A O 1
ATOM 1473 N N . ARG A 1 194 ? -14.936 2.841 10.617 1.00 96.38 194 ARG A N 1
ATOM 1474 C CA . ARG A 1 194 ? -14.868 3.771 9.480 1.00 96.38 194 ARG A CA 1
ATOM 1475 C C . ARG A 1 194 ? -15.974 3.502 8.458 1.00 96.38 194 ARG A C 1
ATOM 1477 O O . ARG A 1 194 ? -16.350 2.357 8.210 1.00 96.38 194 ARG A O 1
ATOM 1484 N N . ALA A 1 195 ? -16.461 4.577 7.835 1.00 94.62 195 ALA A N 1
ATOM 1485 C CA . ALA A 1 195 ? -17.487 4.502 6.796 1.00 94.62 195 ALA A CA 1
ATOM 1486 C C . ALA A 1 195 ? -16.896 4.068 5.444 1.00 94.62 195 ALA A C 1
ATOM 1488 O O . ALA A 1 195 ? -17.495 3.261 4.733 1.00 94.62 195 ALA A O 1
ATOM 1489 N N . GLY A 1 196 ? -15.716 4.593 5.100 1.00 93.12 196 GLY A N 1
ATOM 1490 C CA . GLY A 1 196 ? -14.943 4.180 3.934 1.00 93.12 196 GLY A CA 1
ATOM 1491 C C . GLY A 1 196 ? -14.406 2.754 4.072 1.00 93.12 196 GLY A C 1
ATOM 1492 O O . GLY A 1 196 ? -14.226 2.237 5.176 1.00 93.12 196 GLY A O 1
ATOM 1493 N N . ALA A 1 197 ? -14.128 2.109 2.937 1.00 96.94 197 ALA A N 1
ATOM 1494 C CA . ALA A 1 197 ? -13.557 0.765 2.933 1.00 96.94 197 ALA A CA 1
ATOM 1495 C C . ALA A 1 197 ? -12.185 0.747 3.626 1.00 96.94 197 ALA A C 1
ATOM 1497 O O . ALA A 1 197 ? -11.392 1.671 3.469 1.00 96.94 197 ALA A O 1
ATOM 1498 N N . VAL A 1 198 ? -11.892 -0.323 4.366 1.00 98.06 198 VAL A N 1
ATOM 1499 C CA . VAL A 1 198 ? -10.597 -0.517 5.026 1.00 98.06 198 VAL A CA 1
ATOM 1500 C C . VAL A 1 198 ? -9.998 -1.845 4.597 1.00 98.06 198 VAL A C 1
ATOM 1502 O O . VAL A 1 198 ? -10.660 -2.878 4.705 1.00 98.06 198 VAL A O 1
ATOM 1505 N N . ILE A 1 199 ? -8.738 -1.806 4.167 1.00 97.81 199 ILE A N 1
ATOM 1506 C CA . ILE A 1 199 ? -7.892 -2.972 3.918 1.00 97.81 199 ILE A CA 1
ATOM 1507 C C . ILE A 1 199 ? -6.631 -2.865 4.776 1.00 97.81 199 ILE A C 1
ATOM 1509 O O . ILE A 1 199 ? -6.005 -1.814 4.863 1.00 97.81 199 ILE A O 1
ATOM 1513 N N . VAL A 1 200 ? -6.230 -3.968 5.392 1.00 96.88 200 VAL A N 1
ATOM 1514 C CA . VAL A 1 200 ? -4.967 -4.092 6.117 1.00 96.88 200 VAL A CA 1
ATOM 1515 C C . VAL A 1 200 ? -4.136 -5.177 5.441 1.00 96.88 200 VAL A C 1
ATOM 1517 O O . VAL A 1 200 ? -4.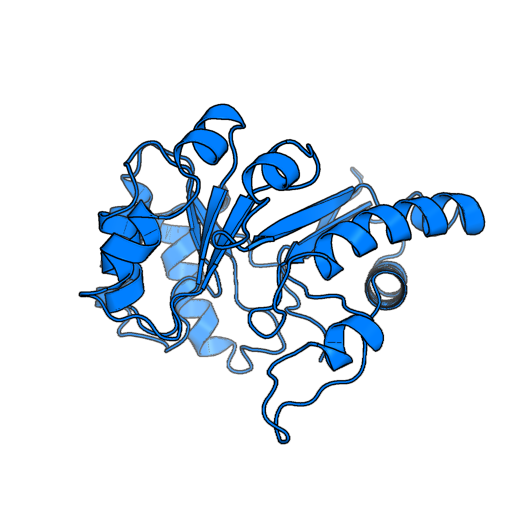592 -6.311 5.290 1.00 96.88 200 VAL A O 1
ATOM 1520 N N . LYS A 1 201 ? -2.924 -4.840 5.006 1.00 93.88 201 LYS A N 1
ATOM 1521 C CA . LYS A 1 201 ? -2.037 -5.760 4.289 1.00 93.88 201 LYS A CA 1
ATOM 1522 C C . LYS A 1 201 ? -0.973 -6.319 5.217 1.00 93.88 201 LYS A C 1
ATOM 1524 O O . LYS A 1 201 ? -0.416 -5.590 6.026 1.00 93.88 201 LYS A O 1
ATOM 1529 N N . GLY A 1 202 ? -0.700 -7.611 5.108 1.00 88.19 202 GLY A N 1
ATOM 1530 C CA . GLY A 1 202 ? 0.377 -8.298 5.805 1.00 88.19 202 GLY A CA 1
ATOM 1531 C C . GLY A 1 202 ? 1.737 -7.691 5.467 1.00 88.19 202 GLY A C 1
ATOM 1532 O O . GLY A 1 202 ? 1.890 -7.110 4.392 1.00 88.19 202 GLY A O 1
ATOM 1533 N N . PRO A 1 203 ? 2.738 -7.815 6.351 1.00 83.19 203 PRO A N 1
ATOM 1534 C CA . PRO A 1 203 ? 4.107 -7.617 5.914 1.00 83.19 203 PRO A CA 1
ATOM 1535 C C . PRO A 1 203 ? 4.469 -8.711 4.909 1.00 83.19 203 PRO A C 1
ATOM 1537 O O . PRO A 1 203 ? 3.959 -9.832 5.004 1.00 83.19 203 PRO A O 1
ATOM 1540 N N . GLY A 1 204 ? 5.369 -8.409 3.980 1.00 78.62 204 GLY A N 1
ATOM 1541 C CA . GLY A 1 204 ? 5.941 -9.465 3.162 1.00 78.62 204 GLY A CA 1
ATOM 1542 C C . GLY A 1 204 ? 7.028 -10.248 3.888 1.00 78.62 204 GLY A C 1
ATOM 1543 O O . GLY A 1 204 ? 7.520 -9.855 4.951 1.00 78.62 204 GLY A O 1
ATOM 1544 N N . GLN A 1 205 ? 7.407 -11.379 3.296 1.00 71.62 205 GLN A N 1
ATOM 1545 C CA . GLN A 1 205 ? 8.386 -12.313 3.863 1.00 71.62 205 GLN A CA 1
ATOM 1546 C C . GLN A 1 205 ? 9.750 -11.659 4.128 1.00 71.62 205 GLN A C 1
ATOM 1548 O O . GLN A 1 205 ? 10.447 -12.045 5.064 1.00 71.62 205 GLN A O 1
ATOM 1553 N N . ARG A 1 206 ? 10.119 -10.647 3.334 1.00 74.06 206 ARG A N 1
ATOM 1554 C CA . ARG A 1 206 ? 11.379 -9.913 3.486 1.00 74.06 206 ARG A CA 1
ATOM 1555 C C . ARG A 1 206 ? 11.442 -9.090 4.770 1.00 74.06 206 ARG A C 1
ATOM 1557 O O . ARG A 1 206 ? 12.429 -9.150 5.497 1.00 74.06 206 ARG A O 1
ATOM 1564 N N . THR A 1 207 ? 10.398 -8.313 5.047 1.00 71.38 207 THR A N 1
ATOM 1565 C CA . THR A 1 207 ? 10.369 -7.356 6.165 1.00 71.38 207 THR A CA 1
ATOM 1566 C C . THR A 1 207 ? 9.835 -7.949 7.456 1.00 71.38 207 THR A C 1
ATOM 1568 O O . THR A 1 207 ? 9.913 -7.303 8.501 1.00 71.38 207 THR A O 1
ATOM 1571 N N . SER A 1 208 ? 9.341 -9.190 7.432 1.00 77.50 208 SER A N 1
ATOM 1572 C CA . SER A 1 208 ? 9.002 -9.888 8.662 1.00 77.50 208 SER A CA 1
ATOM 1573 C C . SER A 1 208 ? 9.439 -11.343 8.692 1.00 77.50 208 SER A C 1
ATOM 1575 O O . SER A 1 208 ? 8.818 -12.232 8.117 1.00 77.50 208 SER A O 1
ATOM 1577 N N . GLN A 1 209 ? 10.499 -11.584 9.460 1.00 71.56 209 GLN A N 1
ATOM 1578 C CA . GLN A 1 209 ? 11.105 -12.904 9.611 1.00 71.56 209 GLN A CA 1
ATOM 1579 C C . GLN A 1 209 ? 10.565 -13.678 10.825 1.00 71.56 209 GLN A C 1
ATOM 1581 O O . GLN A 1 209 ? 10.808 -14.877 10.950 1.00 71.56 209 GLN A O 1
ATOM 1586 N N . PHE A 1 210 ? 9.817 -13.026 11.728 1.00 84.12 210 PHE A N 1
ATOM 1587 C CA . PHE A 1 210 ? 9.327 -13.658 12.957 1.00 84.12 210 PHE A CA 1
ATOM 1588 C C . PHE A 1 210 ? 7.823 -13.948 12.906 1.00 84.12 210 PHE A C 1
ATOM 1590 O O . PHE A 1 210 ? 6.996 -13.267 13.518 1.00 84.12 210 PHE A O 1
ATOM 1597 N N . VAL A 1 211 ? 7.490 -15.019 12.180 1.00 84.50 211 VAL A N 1
ATOM 1598 C CA . VAL A 1 211 ? 6.117 -15.495 11.939 1.00 84.50 211 VAL A CA 1
ATOM 1599 C C . VAL A 1 211 ? 5.256 -15.579 13.210 1.00 84.50 211 VAL A C 1
ATOM 1601 O O . VAL A 1 211 ? 4.115 -15.117 13.148 1.00 84.50 211 VAL A O 1
ATOM 1604 N N . PRO A 1 212 ? 5.736 -16.097 14.365 1.00 88.12 212 PRO A N 1
ATOM 1605 C CA . PRO A 1 212 ? 4.897 -16.199 15.559 1.00 88.12 212 PRO A CA 1
ATOM 1606 C C . PRO A 1 212 ? 4.352 -14.854 16.050 1.00 88.12 212 PRO A C 1
ATOM 1608 O O . PRO A 1 212 ? 3.195 -14.788 16.448 1.00 88.12 212 PRO A O 1
ATOM 1611 N N . VAL A 1 213 ? 5.144 -13.778 15.970 1.00 88.12 213 VAL A N 1
ATOM 1612 C CA . VAL A 1 213 ? 4.688 -12.436 16.371 1.00 88.12 213 VAL A CA 1
ATOM 1613 C C . VAL A 1 213 ? 3.669 -11.903 15.377 1.00 88.12 213 VAL A C 1
ATOM 1615 O O . VAL A 1 213 ? 2.584 -11.503 15.783 1.00 88.12 213 VAL A O 1
ATOM 1618 N N . ILE A 1 214 ? 3.952 -11.964 14.073 1.00 90.31 214 ILE A N 1
ATOM 1619 C CA . ILE A 1 214 ? 3.021 -11.463 13.048 1.00 90.31 214 ILE A CA 1
ATOM 1620 C C . ILE A 1 214 ? 1.683 -12.196 13.065 1.00 90.31 214 ILE A C 1
ATOM 1622 O O . ILE A 1 214 ? 0.641 -11.565 12.874 1.00 90.31 214 ILE A O 1
ATOM 1626 N N . ALA A 1 215 ? 1.690 -13.502 13.333 1.00 93.00 215 ALA A N 1
ATOM 1627 C CA . ALA A 1 215 ? 0.473 -14.296 13.417 1.00 93.00 215 ALA A CA 1
ATOM 1628 C C . ALA A 1 215 ? -0.513 -13.739 14.460 1.00 93.00 215 ALA A C 1
ATOM 1630 O O . ALA A 1 215 ? -1.722 -13.765 14.222 1.00 93.00 215 ALA A O 1
ATOM 1631 N N . GLU A 1 216 ? -0.031 -13.176 15.574 1.00 95.31 216 GLU A N 1
ATOM 1632 C CA . GLU A 1 216 ? -0.895 -12.562 16.589 1.00 95.31 216 GLU A CA 1
ATOM 1633 C C . GLU A 1 216 ? -1.584 -11.287 16.079 1.00 95.31 216 GLU A C 1
ATOM 1635 O O . GLU A 1 216 ? -2.791 -11.111 16.291 1.00 95.31 216 GLU A O 1
ATOM 1640 N N . TYR A 1 217 ? -0.859 -10.425 15.355 1.00 96.56 217 TYR A N 1
ATOM 1641 C CA . TYR A 1 217 ? -1.418 -9.207 14.751 1.00 96.56 217 TYR A CA 1
ATOM 1642 C C . TYR A 1 217 ? -2.383 -9.534 13.612 1.00 96.56 217 TYR A C 1
ATOM 1644 O O . TYR A 1 217 ? -3.464 -8.947 13.535 1.00 96.56 217 TYR A O 1
ATOM 1652 N N . ALA A 1 218 ? -2.043 -10.505 12.762 1.00 96.12 218 ALA A N 1
ATOM 1653 C CA . ALA A 1 218 ? -2.917 -10.971 11.692 1.00 96.12 218 ALA A CA 1
ATOM 1654 C C . ALA A 1 218 ? -4.215 -11.570 12.259 1.00 96.12 218 ALA A C 1
ATOM 1656 O O . ALA A 1 218 ? -5.310 -11.212 11.826 1.00 96.12 218 ALA A O 1
ATOM 1657 N N . ALA A 1 219 ? -4.118 -12.417 13.290 1.00 97.06 219 ALA A N 1
ATOM 1658 C CA . ALA A 1 219 ? -5.284 -12.993 13.954 1.00 97.06 219 ALA A CA 1
ATOM 1659 C C . ALA A 1 219 ? -6.164 -11.923 14.621 1.00 97.06 219 ALA A C 1
ATOM 1661 O O . ALA A 1 219 ? -7.393 -12.015 14.567 1.00 97.06 219 ALA A O 1
ATOM 1662 N N . ALA A 1 220 ? -5.562 -10.899 15.236 1.00 98.00 220 ALA A N 1
ATOM 1663 C CA . ALA A 1 220 ? -6.303 -9.771 15.795 1.00 98.00 220 ALA A CA 1
ATOM 1664 C C . ALA A 1 220 ? -7.020 -8.958 14.703 1.00 98.00 220 ALA A C 1
ATOM 1666 O O . ALA A 1 220 ? -8.209 -8.675 14.858 1.00 98.00 220 ALA A O 1
ATOM 1667 N N . ALA A 1 221 ? -6.341 -8.656 13.590 1.00 98.12 221 ALA A N 1
ATOM 1668 C CA . ALA A 1 221 ? -6.926 -7.953 12.448 1.00 98.12 221 ALA A CA 1
ATOM 1669 C C . ALA A 1 221 ? -8.112 -8.724 11.861 1.00 98.12 221 ALA A C 1
ATOM 1671 O O . ALA A 1 221 ? -9.197 -8.165 11.731 1.00 98.12 221 ALA A O 1
ATOM 1672 N N . ILE A 1 222 ? -7.953 -10.025 11.603 1.00 98.12 222 ILE A N 1
ATOM 1673 C CA . ILE A 1 222 ? -9.029 -10.879 11.076 1.00 98.12 222 ILE A CA 1
ATOM 1674 C C . ILE A 1 222 ? -10.220 -10.922 12.038 1.00 98.12 222 ILE A C 1
ATOM 1676 O O . ILE A 1 222 ? -11.365 -10.872 11.596 1.00 98.12 222 ILE A O 1
ATOM 1680 N N . ARG A 1 223 ? -9.976 -11.004 13.351 1.00 98.44 223 ARG A N 1
ATOM 1681 C CA . ARG A 1 223 ? -11.049 -11.077 14.352 1.00 98.44 223 ARG A CA 1
ATOM 1682 C C . ARG A 1 223 ? -11.863 -9.786 14.444 1.00 98.44 223 ARG A C 1
ATOM 1684 O O . ARG A 1 223 ? -13.065 -9.868 14.669 1.00 98.44 223 ARG A O 1
ATOM 1691 N N . ILE A 1 224 ? -11.215 -8.627 14.322 1.00 98.44 224 ILE A N 1
ATOM 1692 C CA . ILE A 1 224 ? -11.857 -7.319 14.527 1.00 98.44 224 ILE A CA 1
ATOM 1693 C C . ILE A 1 224 ? -12.405 -6.747 13.213 1.00 98.44 224 ILE A C 1
ATOM 1695 O O . ILE A 1 224 ? -13.532 -6.266 13.182 1.00 98.44 224 ILE A O 1
ATOM 1699 N N . LEU A 1 225 ? -11.634 -6.816 12.125 1.00 98.19 225 LEU A N 1
ATOM 1700 C CA . LEU A 1 225 ? -12.012 -6.265 10.817 1.00 98.19 225 LEU A CA 1
ATOM 1701 C C . LEU A 1 225 ? -12.778 -7.268 9.944 1.00 98.19 225 LEU A C 1
ATOM 1703 O O . LEU A 1 225 ? -13.511 -6.877 9.037 1.00 98.19 225 LEU A O 1
ATOM 1707 N N . GLY A 1 226 ? -12.609 -8.563 10.209 1.00 97.50 226 GLY A N 1
ATOM 1708 C CA . GLY A 1 226 ? -13.096 -9.643 9.361 1.00 97.50 226 GLY A CA 1
ATOM 1709 C C . GLY A 1 226 ? -12.076 -10.064 8.292 1.00 97.50 226 GLY A C 1
ATOM 1710 O O . GLY A 1 226 ? -11.251 -9.262 7.850 1.00 97.50 226 GLY A O 1
ATOM 1711 N N . PRO A 1 227 ? -12.140 -11.322 7.817 1.00 95.88 227 PRO A N 1
ATOM 1712 C CA . PRO A 1 227 ? -11.150 -11.878 6.889 1.00 95.88 227 PRO A CA 1
ATOM 1713 C C . PRO A 1 227 ? -11.139 -11.197 5.512 1.00 95.88 227 PRO A C 1
ATOM 1715 O O . PRO A 1 227 ? -10.127 -11.216 4.830 1.00 95.88 227 PRO A O 1
ATOM 1718 N N . HIS A 1 228 ? -12.240 -10.558 5.109 1.00 95.19 228 HIS A N 1
ATOM 1719 C CA . HIS A 1 228 ? -12.364 -9.862 3.823 1.00 95.19 228 HIS A CA 1
ATOM 1720 C C . HIS A 1 228 ? -11.639 -8.506 3.781 1.00 95.19 228 HIS A C 1
ATOM 1722 O O . HIS A 1 228 ? -11.571 -7.887 2.723 1.00 95.19 228 HIS A O 1
ATOM 1728 N N . ARG A 1 229 ? -11.128 -8.030 4.924 1.00 96.56 229 ARG A N 1
ATOM 1729 C CA . ARG A 1 229 ? -10.400 -6.758 5.047 1.00 96.56 229 ARG A CA 1
ATOM 1730 C C . ARG A 1 229 ? -8.906 -6.945 5.282 1.00 96.56 229 ARG A C 1
ATOM 1732 O O . ARG A 1 229 ? -8.208 -5.970 5.536 1.00 96.56 229 ARG A O 1
ATOM 1739 N N . VAL A 1 230 ? -8.417 -8.183 5.241 1.00 96.44 230 VAL A N 1
ATOM 1740 C CA . VAL A 1 230 ? -7.022 -8.506 5.545 1.00 96.44 230 VAL A CA 1
ATOM 1741 C C . VAL A 1 230 ? -6.408 -9.263 4.373 1.00 96.44 230 VAL A C 1
ATOM 1743 O O . VAL A 1 230 ? -6.884 -10.336 4.016 1.00 96.44 230 VAL A O 1
ATOM 1746 N N . LEU A 1 231 ? -5.338 -8.720 3.793 1.00 94.06 231 LEU A N 1
ATOM 1747 C CA . LEU A 1 231 ? -4.590 -9.350 2.701 1.00 94.06 231 LEU A CA 1
ATOM 1748 C C . LEU A 1 231 ? -3.229 -9.799 3.222 1.00 94.06 231 LEU A C 1
ATOM 1750 O O . LEU A 1 231 ? -2.371 -8.965 3.464 1.00 94.06 231 LEU A O 1
ATOM 1754 N N . LEU A 1 232 ? -3.017 -11.100 3.417 1.00 91.50 232 LEU A N 1
ATOM 1755 C CA . LEU A 1 232 ? -1.748 -11.632 3.950 1.00 91.50 232 LEU A CA 1
ATOM 1756 C C . LEU A 1 232 ? -0.818 -12.193 2.870 1.00 91.50 232 LEU A C 1
ATOM 1758 O O . LEU A 1 232 ? 0.287 -12.629 3.174 1.00 91.50 232 LEU A O 1
ATOM 1762 N N . THR A 1 233 ? -1.267 -12.212 1.619 1.00 89.25 233 THR A N 1
ATOM 1763 C CA . THR A 1 233 ? -0.483 -12.687 0.485 1.00 89.25 233 THR A CA 1
ATOM 1764 C C . THR A 1 233 ? 0.387 -11.541 -0.024 1.00 89.25 233 THR A C 1
ATOM 1766 O O . THR A 1 233 ? -0.025 -10.797 -0.905 1.00 89.25 233 THR A O 1
ATOM 1769 N N . ALA A 1 234 ? 1.541 -11.347 0.608 1.00 90.06 234 ALA A N 1
ATOM 1770 C CA . ALA A 1 234 ? 2.496 -10.285 0.311 1.00 90.06 234 ALA A CA 1
ATOM 1771 C C . ALA A 1 234 ? 3.912 -10.868 0.299 1.00 90.06 234 ALA A C 1
ATOM 1773 O O . ALA A 1 234 ? 4.299 -11.554 1.250 1.00 90.06 234 ALA A O 1
ATOM 1774 N N . THR A 1 235 ? 4.702 -10.606 -0.742 1.00 89.19 235 THR A N 1
ATOM 1775 C CA . THR A 1 235 ? 6.131 -10.977 -0.727 1.00 89.19 235 THR A CA 1
ATOM 1776 C C . THR A 1 235 ? 7.002 -9.866 -0.162 1.00 89.19 235 THR A C 1
ATOM 1778 O O . THR A 1 235 ? 7.984 -10.151 0.527 1.00 89.19 235 THR A O 1
ATOM 1781 N N . ASP A 1 236 ? 6.609 -8.612 -0.401 1.00 89.31 236 ASP A N 1
ATOM 1782 C CA . ASP A 1 236 ? 7.420 -7.409 -0.212 1.00 89.31 236 ASP A CA 1
ATOM 1783 C C . ASP A 1 236 ? 8.793 -7.544 -0.895 1.00 89.31 236 ASP A C 1
ATOM 1785 O O . ASP A 1 236 ? 9.811 -7.114 -0.357 1.00 89.31 236 ASP A O 1
ATOM 1789 N N . ALA A 1 237 ? 8.820 -8.209 -2.058 1.00 87.81 237 ALA A N 1
ATOM 1790 C CA . ALA A 1 237 ? 10.004 -8.404 -2.895 1.00 87.81 237 ALA A CA 1
ATOM 1791 C C . ALA A 1 237 ? 10.590 -7.063 -3.398 1.00 87.81 237 ALA A C 1
ATOM 1793 O O . ALA A 1 237 ? 9.848 -6.075 -3.449 1.00 87.81 237 ALA A O 1
ATOM 1794 N N . PRO A 1 238 ? 11.881 -7.017 -3.801 1.00 85.38 238 PRO A N 1
ATOM 1795 C CA . PRO A 1 238 ? 12.854 -8.127 -3.887 1.00 85.38 238 PRO A CA 1
ATOM 1796 C C . PRO A 1 238 ? 13.468 -8.540 -2.550 1.00 85.38 238 PRO A C 1
ATOM 1798 O O . PRO A 1 238 ? 13.586 -7.696 -1.670 1.00 85.38 238 PRO A O 1
ATOM 1801 N N . GLN A 1 239 ? 13.888 -9.810 -2.428 1.00 63.41 239 GLN A N 1
ATOM 1802 C CA . GLN A 1 239 ? 14.645 -10.336 -1.275 1.00 63.41 239 GLN A CA 1
ATOM 1803 C C . GLN A 1 239 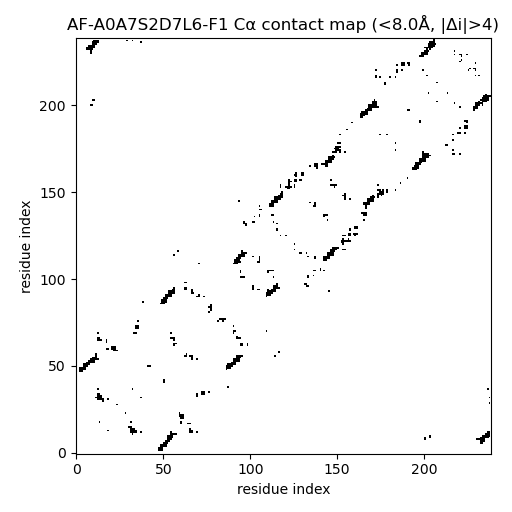? 16.096 -9.854 -1.246 1.00 63.41 239 GLN A C 1
ATOM 1805 O O . GLN A 1 239 ? 16.708 -9.766 -2.333 1.00 63.41 239 GLN A O 1
#

Mean predicted aligned error: 4.18 Å

Solvent-accessible surface area (backbone atoms only — not comparable to full-atom values): 12762 Å² total; per-residue (Å²): 131,80,71,50,76,46,57,33,71,30,29,43,43,34,48,64,73,53,56,73,65,32,70,62,58,84,93,68,68,73,79,63,35,49,58,66,61,53,51,51,56,53,50,74,77,40,90,75,44,35,34,36,38,25,32,39,47,52,88,45,38,89,61,35,58,47,33,55,52,45,53,52,49,50,54,51,45,36,70,77,47,33,86,75,40,67,42,53,76,45,66,33,24,27,33,43,32,85,45,94,59,34,68,66,53,58,67,40,88,50,37,52,29,30,36,42,82,36,73,90,49,40,48,85,49,22,36,56,55,49,71,67,31,61,58,70,55,26,57,75,64,74,24,25,47,27,43,38,38,54,48,61,60,27,41,50,30,27,59,71,51,44,59,58,65,50,23,37,31,28,43,36,60,56,42,67,66,66,62,60,68,68,63,52,49,54,52,41,51,58,54,55,70,41,76,19,58,56,39,33,26,37,50,13,59,64,84,45,82,58,59,78,62,53,50,55,56,51,52,50,46,32,71,64,56,31,65,93,27,49,47,65,47,23,48,41,33,71,126

Organism: NCBI:txid156173

InterPro domains:
  IPR032466 Metal-dependent hydrolase [SSF51556] (3-231)

pLDDT: mean 92.0, std 7.49, range [51.78, 98.62]

Sequence (239 aa):
GYPMVLLDAHFHCFSEAHLAEATIPRDDQFPAYSLREHLDGMLALHDDDEVVVVNIALSALPTSQNVLDSLEELSELQVLYGARYTRVRCVLGTCRADEPNVANILANPLIIGARLFLSTHTPATAPQAVSAAPLDELVRHGKFLELFATDLGTLRAAVAAAPPDVPLMVDHLGAWSAPPLADYRELLTVLSERAGAVIVKGPGQRTSQFVPVIAEYAAAAIRILGPHRVLLTATDAPQ

Foldseek 3Di:
DPAAEQEAEAAAADAVVQVVQFPAPPVRDDHGHALCNVLVVVCVVPVGHQYEYEHEDDPRGPWCVSLVVNQVVLVVCCVPVVVSSVSHPAYAYEIAQPDPCVLVVLVDPSYQYHEYECQVPALVCLLVSLVSGPQVSCLVSVHEHEYDYQDLSSVLSNLVSHDLAHEYEYEQLSCNVVPDVVSSLVSLQSQQPGPHHAAYEHYACVSDVDVVSSVSSQVSNCVRNNPVRYHDNHHHDDD

Radius of gyration: 17.43 Å; Cα contacts (8 Å, |Δi|>4): 460; chains: 1; bounding box: 42×44×50 Å

Nearest PDB structures (foldseek):
  4jeq-assembly4_H  TM=3.517E-01  e=1.870E-02  Trypanosoma cruzi
  2yck-assembly1_X  TM=4.561E-01  e=2.183E+00  Carboxydothermus hydrogenoformans Z-2901
  1q8j-assembly2_B  TM=3.283E-01  e=7.580E-01  Thermotoga maritima
  5umg-assembly1_B  TM=3.144E-01  e=1.726E+00  Klebsiella pneumoniae subsp. pneumoniae MGH 78578
  3tov-assembly2_B  TM=2.776E-01  e=8.944E+00  Veillonella parvula DSM 2008

Secondary structure (DSSP, 8-state):
-PPPEEEEEEE--B-HHHHHT----GGG----B-HHHHHHHHHHH-SS-EEEEEEE--TTSSSSHHHHHHHHHHHHHHHHHTTTTTTEEEEEEEEE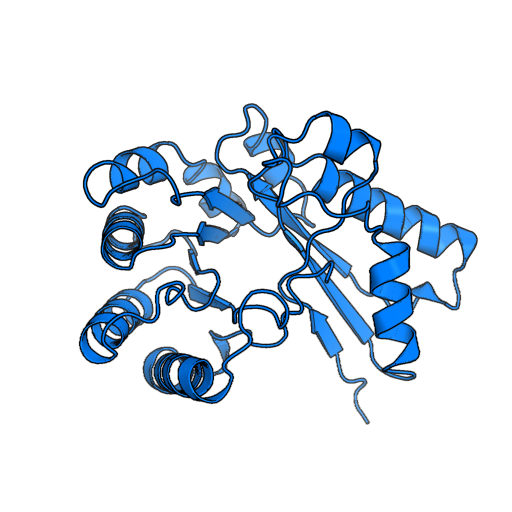TT-TTHHHHTTSTTEEEEEEE-TT--TTTHHHHHHHS-HHHHHHHT-EEEEE-SSHHHHHHHHHHS-TTS-EEESGGG-TT---HHHHHHHHHHHHT-SS-EEEEPPPTTT---HHHHHHHHHHHHHHH-GGGEE--------